Protein AF-A0A6L4WRT4-F1 (afdb_monomer)

Sequence (219 aa):
MKLQILILSLITLFFTACSVKPLQPVQFESIKKDISFTNDIKAILDNRCVSCHSCYNSPCQLKLSSFKGLQRGASKEDIYANRLSAANPTRLFTDAVNEKQWREKGFFSVTDTLVNTLDNSKESIMMQYLSVKNKNPLNIGEYSPETDELSCSKDTDELSEFFDDNPHKGMPYGFPALEKNEYNLLMTWLKNGAKDDTIKNYIPSKEQLQIDKFEKFLN

Radius of gyration: 22.19 Å; Cα contacts (8 Å, |Δi|>4): 268; chains: 1; bounding box: 85×52×48 Å

Organism: NCBI:txid2654171

InterPro domains:
  IPR010706 Fatty acid cis-trans isomerase [PF06934] (88-219)

Mean predicted aligned error: 7.7 Å

Structure (mmCIF, N/CA/C/O backbone):
data_AF-A0A6L4WRT4-F1
#
_entry.id   AF-A0A6L4WRT4-F1
#
loop_
_atom_site.group_PDB
_atom_site.id
_atom_site.type_symbol
_atom_site.label_atom_id
_atom_site.label_alt_id
_atom_site.label_comp_id
_atom_site.label_asym_id
_atom_site.label_entity_id
_atom_site.label_seq_id
_atom_site.pdbx_PDB_ins_code
_atom_site.Cartn_x
_atom_site.Cartn_y
_atom_site.Cartn_z
_atom_site.occupancy
_atom_site.B_iso_or_equiv
_atom_site.auth_seq_id
_atom_site.auth_comp_id
_atom_site.auth_asym_id
_atom_site.auth_atom_id
_atom_site.pdbx_PDB_model_num
ATOM 1 N N . MET A 1 1 ? 55.438 -16.133 -17.753 1.00 55.62 1 MET A N 1
ATOM 2 C CA . MET A 1 1 ? 55.048 -14.722 -17.510 1.00 55.62 1 MET A CA 1
ATOM 3 C C . MET A 1 1 ? 53.934 -14.208 -18.425 1.00 55.62 1 MET A C 1
ATOM 5 O O . MET A 1 1 ? 52.984 -13.664 -17.888 1.00 55.62 1 MET A O 1
ATOM 9 N N . LYS A 1 2 ? 53.964 -14.393 -19.758 1.00 54.47 2 LYS A N 1
ATOM 10 C CA . LYS A 1 2 ? 52.893 -13.875 -20.647 1.00 54.47 2 LYS A CA 1
ATOM 11 C C . LYS A 1 2 ? 51.504 -14.518 -20.436 1.00 54.47 2 LYS A C 1
ATOM 13 O O . LYS A 1 2 ? 50.504 -13.831 -20.573 1.00 54.47 2 LYS A O 1
ATOM 18 N N . LEU A 1 3 ? 51.441 -15.791 -20.029 1.00 52.78 3 LEU A N 1
ATOM 19 C CA . LEU A 1 3 ? 50.174 -16.507 -19.790 1.00 52.78 3 LEU A CA 1
ATOM 20 C C . LEU A 1 3 ? 49.499 -16.133 -18.452 1.00 52.78 3 LEU A C 1
ATOM 22 O O . LEU A 1 3 ? 48.280 -16.052 -18.382 1.00 52.78 3 LEU A O 1
ATOM 26 N N . GLN A 1 4 ? 50.279 -15.824 -17.408 1.00 54.62 4 GLN A N 1
ATOM 27 C CA . GLN A 1 4 ? 49.749 -15.343 -16.120 1.00 54.62 4 GLN A CA 1
ATOM 28 C C . GLN A 1 4 ? 49.167 -13.928 -16.218 1.00 54.62 4 GLN A C 1
ATOM 30 O O . GLN A 1 4 ? 48.161 -13.646 -15.580 1.00 54.62 4 GLN A O 1
ATOM 35 N N . ILE A 1 5 ? 49.751 -13.061 -17.052 1.00 56.22 5 ILE A N 1
ATOM 36 C CA . ILE A 1 5 ? 49.221 -11.712 -17.307 1.00 56.22 5 ILE A CA 1
ATOM 37 C C . ILE A 1 5 ? 47.896 -11.785 -18.090 1.00 56.22 5 ILE A C 1
ATOM 39 O O . ILE A 1 5 ? 46.991 -10.992 -17.834 1.00 56.22 5 ILE A O 1
ATOM 43 N N . LEU A 1 6 ? 47.746 -12.772 -18.985 1.00 53.19 6 LEU A N 1
ATOM 44 C CA . LEU A 1 6 ? 46.504 -13.012 -19.732 1.00 53.19 6 LEU A CA 1
ATOM 45 C C . LEU A 1 6 ? 45.368 -13.542 -18.835 1.00 53.19 6 LEU A C 1
ATOM 47 O O . LEU A 1 6 ? 44.215 -13.165 -19.001 1.00 53.19 6 LEU A O 1
ATOM 51 N N . ILE A 1 7 ? 45.693 -14.385 -17.849 1.00 56.25 7 ILE A N 1
ATOM 52 C CA . ILE A 1 7 ? 44.716 -14.905 -16.878 1.00 56.25 7 ILE A CA 1
ATOM 53 C C . ILE A 1 7 ? 44.290 -13.807 -15.890 1.00 56.25 7 ILE A C 1
ATOM 55 O O . ILE A 1 7 ? 43.109 -13.701 -15.571 1.00 56.25 7 ILE A O 1
ATOM 59 N N . LEU A 1 8 ? 45.213 -12.939 -15.457 1.00 53.81 8 LEU A N 1
ATOM 60 C CA . LEU A 1 8 ? 44.893 -11.835 -14.544 1.00 53.81 8 LEU A CA 1
ATOM 61 C C . LEU A 1 8 ? 43.975 -10.781 -15.192 1.00 53.81 8 LEU A C 1
ATOM 63 O O . LEU A 1 8 ? 43.105 -10.236 -14.522 1.00 53.81 8 LEU A O 1
ATOM 67 N N . SER A 1 9 ? 44.132 -10.539 -16.498 1.00 54.94 9 SER A N 1
ATOM 68 C CA . SER A 1 9 ? 43.271 -9.622 -17.263 1.00 54.94 9 SER A CA 1
ATOM 69 C C . SER A 1 9 ? 41.885 -10.210 -17.565 1.00 54.94 9 SER A C 1
ATOM 71 O O . SER A 1 9 ? 40.903 -9.469 -17.607 1.00 54.94 9 SER A O 1
ATOM 73 N N . LEU A 1 10 ? 41.772 -11.539 -17.688 1.00 53.50 10 LEU A N 1
ATOM 74 C CA . LEU A 1 10 ? 40.483 -12.222 -17.840 1.00 53.50 10 LEU A CA 1
ATOM 75 C C . LEU A 1 10 ? 39.671 -12.240 -16.527 1.00 53.50 10 LEU A C 1
ATOM 77 O O . LEU A 1 10 ? 38.450 -12.129 -16.565 1.00 53.50 10 LEU A O 1
ATOM 81 N N . ILE A 1 11 ? 40.334 -12.305 -15.365 1.00 54.84 11 ILE A N 1
ATOM 82 C CA . ILE A 1 11 ? 39.677 -12.284 -14.043 1.00 54.84 11 ILE A CA 1
ATOM 83 C C . ILE A 1 11 ? 39.132 -10.886 -13.702 1.00 54.84 11 ILE A C 1
ATOM 85 O O . ILE A 1 11 ? 38.075 -10.776 -13.087 1.00 54.84 11 ILE A O 1
ATOM 89 N N . THR A 1 12 ? 39.780 -9.808 -14.155 1.00 54.31 12 THR A N 1
ATOM 90 C CA . THR A 1 12 ? 39.270 -8.438 -13.950 1.00 54.31 12 THR A CA 1
ATOM 91 C C . THR A 1 12 ? 38.021 -8.107 -14.771 1.00 54.31 12 THR A C 1
ATOM 93 O O . THR A 1 12 ? 37.276 -7.216 -14.377 1.00 54.31 12 THR A O 1
ATOM 96 N N . LEU A 1 13 ? 37.741 -8.827 -15.868 1.00 53.97 13 LEU A N 1
ATOM 97 C CA . LEU A 1 13 ? 36.503 -8.634 -16.641 1.00 53.97 13 LEU A CA 1
ATOM 98 C C . LEU A 1 13 ? 35.269 -9.293 -16.000 1.00 53.97 13 LEU A C 1
ATOM 100 O O . LEU A 1 13 ? 34.147 -8.909 -16.322 1.00 53.97 13 LEU A O 1
ATOM 104 N N . PHE A 1 14 ? 35.457 -10.244 -15.078 1.00 52.38 14 PHE A N 1
ATOM 105 C CA . PHE A 1 14 ? 34.358 -10.925 -14.380 1.00 52.38 14 PHE A CA 1
ATOM 106 C C . PHE A 1 14 ? 33.849 -10.188 -13.130 1.00 52.38 14 PHE A C 1
ATOM 108 O O . PHE A 1 14 ? 32.834 -10.585 -12.570 1.00 52.38 14 PHE A O 1
ATOM 115 N N . PHE A 1 15 ? 34.498 -9.093 -12.717 1.00 51.62 15 PHE A N 1
ATOM 116 C CA . PHE A 1 15 ? 34.031 -8.219 -11.630 1.00 51.62 15 PHE A CA 1
ATOM 117 C C . PHE A 1 15 ? 33.366 -6.941 -12.157 1.00 51.62 15 PHE A C 1
ATOM 119 O O . PHE A 1 15 ? 33.518 -5.861 -11.586 1.00 51.62 15 PHE A O 1
ATOM 126 N N . THR A 1 16 ? 32.594 -7.045 -13.239 1.00 52.78 16 THR A N 1
ATOM 127 C CA . THR A 1 16 ? 31.555 -6.045 -13.505 1.00 52.78 16 THR A CA 1
ATOM 128 C C . THR A 1 16 ? 30.434 -6.287 -12.498 1.00 52.78 16 THR A C 1
ATOM 130 O O . THR A 1 16 ? 29.465 -6.993 -12.755 1.00 52.78 16 THR A O 1
ATOM 133 N N . ALA A 1 17 ? 30.616 -5.760 -11.285 1.00 50.78 17 ALA A N 1
ATOM 134 C CA . ALA A 1 17 ? 29.533 -5.659 -10.324 1.00 50.78 17 ALA A CA 1
ATOM 135 C C . ALA A 1 17 ? 28.378 -4.936 -11.027 1.00 50.78 17 ALA A C 1
ATOM 137 O O . ALA A 1 17 ? 28.536 -3.787 -11.449 1.00 50.78 17 ALA A O 1
ATOM 138 N N . CYS A 1 18 ? 27.255 -5.630 -11.215 1.00 58.91 18 CYS A N 1
ATOM 139 C CA . CYS A 1 18 ? 26.015 -5.022 -11.674 1.00 58.91 18 CYS A CA 1
ATOM 140 C C . CYS A 1 18 ? 25.6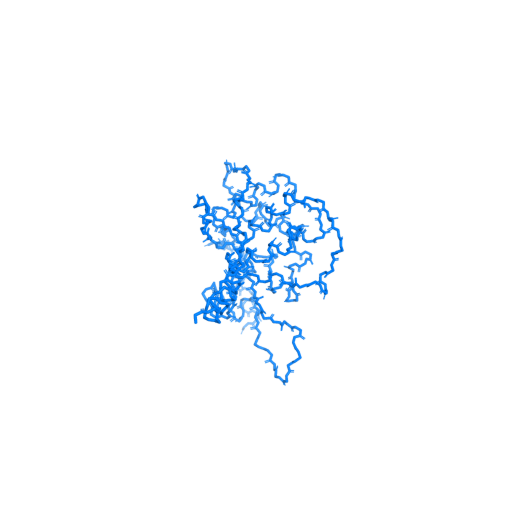17 -3.998 -10.609 1.00 58.91 18 CYS A C 1
ATOM 142 O O . CYS A 1 18 ? 25.107 -4.344 -9.546 1.00 58.91 18 CYS A O 1
ATOM 144 N N . SER A 1 19 ? 25.984 -2.740 -10.840 1.00 73.38 19 SER A N 1
ATOM 145 C CA . SER A 1 19 ? 25.677 -1.642 -9.936 1.00 73.38 19 SER A CA 1
ATOM 146 C C . SER A 1 19 ? 24.224 -1.254 -10.165 1.00 73.38 19 SER A C 1
ATOM 148 O O . SER A 1 19 ? 23.950 -0.403 -11.008 1.00 73.38 19 SER A O 1
ATOM 150 N N . VAL A 1 20 ? 23.311 -1.882 -9.422 1.00 79.62 20 VAL A N 1
ATOM 151 C CA . VAL A 1 20 ? 21.889 -1.518 -9.424 1.00 79.62 20 VAL A CA 1
ATOM 152 C C . VAL A 1 20 ? 21.751 -0.046 -9.042 1.00 79.62 20 VAL A C 1
ATOM 154 O O . VAL A 1 20 ? 22.382 0.434 -8.092 1.00 79.62 20 VAL A O 1
ATOM 157 N N . LYS A 1 21 ? 20.949 0.698 -9.804 1.00 85.50 21 LYS A N 1
ATOM 158 C CA . LYS A 1 21 ? 20.721 2.115 -9.538 1.00 85.50 21 LYS A CA 1
ATOM 159 C C . LYS A 1 21 ? 19.940 2.290 -8.224 1.00 85.50 21 LYS A C 1
ATOM 161 O O . LYS A 1 21 ? 18.871 1.704 -8.074 1.00 85.50 21 LYS A O 1
ATOM 166 N N . PRO A 1 22 ? 20.410 3.131 -7.285 1.00 87.31 22 PRO A N 1
ATOM 167 C CA . PRO A 1 22 ? 19.703 3.354 -6.026 1.00 87.31 22 PRO A CA 1
ATOM 168 C C . PRO A 1 22 ? 18.352 4.052 -6.242 1.00 87.31 22 PRO A C 1
ATOM 170 O O . PRO A 1 22 ? 18.212 4.903 -7.131 1.00 87.31 22 PRO A O 1
ATOM 173 N N . LEU A 1 23 ? 17.373 3.734 -5.385 1.00 90.88 23 LEU A N 1
ATOM 174 C CA . LEU A 1 23 ? 16.051 4.367 -5.390 1.00 90.88 23 LEU A CA 1
ATOM 175 C C . LEU A 1 23 ? 16.166 5.879 -5.232 1.00 90.88 23 LEU A C 1
ATOM 177 O O . LEU A 1 23 ? 16.723 6.393 -4.260 1.00 90.88 23 LEU A O 1
ATOM 181 N N . GLN A 1 24 ? 15.582 6.611 -6.177 1.00 91.31 24 GLN A N 1
ATOM 182 C CA . GLN A 1 24 ? 15.539 8.059 -6.063 1.00 91.31 24 GLN A CA 1
ATOM 183 C C . GLN A 1 24 ? 14.611 8.494 -4.925 1.00 91.31 24 GLN A C 1
ATOM 185 O O . GLN A 1 24 ? 13.538 7.903 -4.771 1.00 91.31 24 GLN A O 1
ATOM 190 N N . PRO A 1 25 ? 14.949 9.581 -4.213 1.00 92.69 25 PRO A N 1
ATOM 191 C CA . PRO A 1 25 ? 14.066 10.130 -3.202 1.00 92.69 25 PRO A CA 1
ATOM 192 C C . PRO A 1 25 ? 12.707 10.535 -3.779 1.00 92.69 25 PRO A C 1
ATOM 194 O O . PRO A 1 25 ? 12.610 11.138 -4.863 1.00 92.69 25 PRO A O 1
ATOM 197 N N . VAL A 1 26 ? 11.652 10.219 -3.040 1.00 94.94 26 VAL A N 1
ATOM 198 C CA . VAL A 1 26 ? 10.269 10.530 -3.381 1.00 94.94 26 VAL A CA 1
ATOM 199 C C . VAL A 1 26 ? 10.001 12.019 -3.184 1.00 94.94 26 VAL A C 1
ATOM 201 O O . VAL A 1 26 ? 10.360 12.621 -2.175 1.00 94.94 26 VAL A O 1
ATOM 204 N N . GLN A 1 27 ? 9.341 12.630 -4.164 1.00 94.56 27 GLN A N 1
ATOM 205 C CA . GLN A 1 27 ? 9.023 14.060 -4.160 1.00 94.56 27 GLN A CA 1
ATOM 206 C C . GLN A 1 27 ? 7.510 14.250 -4.046 1.00 94.56 27 GLN A C 1
ATOM 208 O O . GLN A 1 27 ? 6.759 13.654 -4.822 1.00 94.56 27 GLN A O 1
ATOM 213 N N . PHE A 1 28 ? 7.059 15.060 -3.088 1.00 96.44 28 PHE A N 1
ATOM 214 C CA . PHE A 1 28 ? 5.652 15.420 -2.881 1.00 96.44 28 PHE A CA 1
ATOM 215 C C . PHE A 1 28 ? 5.541 16.697 -2.035 1.00 96.44 28 PHE A C 1
ATOM 217 O O . PHE A 1 28 ? 6.474 17.061 -1.317 1.00 96.44 28 PHE A O 1
ATOM 224 N N . GLU A 1 29 ? 4.398 17.378 -2.099 1.00 97.12 29 GLU A N 1
ATOM 225 C CA . GLU A 1 29 ? 4.125 18.526 -1.230 1.00 97.12 29 GLU A CA 1
ATOM 226 C C . GLU A 1 29 ? 3.471 18.027 0.061 1.00 97.12 29 GLU A C 1
ATOM 228 O O . GLU A 1 29 ? 2.387 17.442 0.039 1.00 97.12 29 GLU A O 1
ATOM 233 N N . SER A 1 30 ? 4.136 18.246 1.197 1.00 95.12 30 SER A N 1
ATOM 234 C CA . SER A 1 30 ? 3.607 17.838 2.500 1.00 95.12 30 SER A CA 1
ATOM 235 C C . SER A 1 30 ? 2.390 18.675 2.893 1.00 95.12 30 SER A C 1
ATOM 237 O O . SER A 1 30 ? 2.439 19.909 2.899 1.00 95.12 30 SER A O 1
ATOM 239 N N . ILE A 1 31 ? 1.299 18.002 3.259 1.00 96.31 31 ILE A N 1
ATOM 240 C CA . ILE A 1 31 ? 0.060 18.650 3.692 1.00 96.31 31 ILE A CA 1
ATOM 241 C C . ILE A 1 31 ? 0.097 18.886 5.206 1.00 96.31 31 ILE A C 1
ATOM 243 O O . ILE A 1 31 ? 0.219 17.957 6.000 1.00 96.31 31 ILE A O 1
ATOM 247 N N . LYS A 1 32 ? -0.075 20.143 5.627 1.00 94.00 32 LYS A N 1
ATOM 248 C CA . LYS A 1 32 ? -0.158 20.528 7.046 1.00 94.00 32 LYS A CA 1
ATOM 249 C C . LYS A 1 32 ? -1.583 20.357 7.588 1.00 94.00 32 LYS A C 1
ATOM 251 O O . LYS A 1 32 ? -2.254 21.345 7.874 1.00 94.00 32 LYS A O 1
ATOM 256 N N . LYS A 1 33 ? -2.052 19.113 7.697 1.00 92.75 33 LYS A N 1
ATOM 257 C CA . LYS A 1 33 ? -3.296 18.755 8.399 1.00 92.75 33 LYS A CA 1
ATOM 258 C C . LYS A 1 33 ? -3.164 17.389 9.068 1.00 92.75 33 LYS A C 1
ATOM 260 O O . LYS A 1 33 ? -2.340 16.580 8.643 1.00 92.75 33 LYS A O 1
ATOM 265 N N . ASP A 1 34 ? -4.023 17.112 10.042 1.00 93.06 34 ASP A N 1
ATOM 266 C CA . ASP A 1 34 ? -4.210 15.749 10.538 1.00 93.06 34 ASP A CA 1
ATOM 267 C C . ASP A 1 34 ? -4.982 14.934 9.499 1.00 93.06 34 ASP A C 1
ATOM 269 O O . ASP A 1 34 ? -6.089 15.300 9.100 1.00 93.06 34 ASP A O 1
ATOM 273 N N . ILE A 1 35 ? -4.359 13.861 9.011 1.00 97.00 35 ILE A N 1
ATOM 274 C CA . ILE A 1 35 ? -4.910 13.028 7.941 1.00 97.00 35 ILE A CA 1
ATOM 275 C C . ILE A 1 35 ? -5.539 11.781 8.549 1.00 97.00 35 ILE A C 1
ATOM 277 O O . ILE A 1 35 ? -4.868 11.014 9.243 1.00 97.00 35 ILE A O 1
ATOM 281 N N . SER A 1 36 ? -6.818 11.585 8.247 1.00 96.75 36 SER A N 1
ATOM 282 C CA . SER A 1 36 ? -7.634 10.471 8.715 1.00 96.75 36 SER A CA 1
ATOM 283 C C . SER A 1 36 ? -7.603 9.319 7.712 1.00 96.75 36 SER A C 1
ATOM 285 O O . SER A 1 36 ? -7.904 9.520 6.535 1.00 96.75 36 SER A O 1
ATOM 287 N N . PHE A 1 37 ? -7.303 8.090 8.147 1.00 97.44 37 PHE A N 1
ATOM 288 C CA . PHE A 1 37 ? -7.409 6.947 7.235 1.00 97.44 37 PHE A CA 1
ATOM 289 C C . PHE A 1 37 ? -8.852 6.798 6.742 1.00 97.44 37 PHE A C 1
ATOM 291 O O . PHE A 1 37 ? -9.096 6.709 5.540 1.00 97.44 37 PHE A O 1
ATOM 298 N N . THR A 1 38 ? -9.804 6.823 7.672 1.00 96.06 38 THR A N 1
ATOM 299 C CA . THR A 1 38 ? -11.221 6.590 7.385 1.00 96.06 38 THR A CA 1
ATOM 300 C C . THR A 1 38 ? -11.826 7.666 6.484 1.00 96.06 38 THR A C 1
ATOM 302 O O . THR A 1 38 ? -12.563 7.327 5.560 1.00 96.06 38 THR A O 1
ATOM 305 N N . ASN A 1 39 ? -11.527 8.946 6.734 1.00 96.62 39 ASN A N 1
ATOM 306 C CA . ASN A 1 39 ? -12.190 10.057 6.043 1.00 96.62 39 ASN A CA 1
ATOM 307 C C . ASN A 1 39 ? -11.421 10.580 4.823 1.00 96.62 39 ASN A C 1
ATOM 309 O O . ASN A 1 39 ? -12.048 11.092 3.902 1.00 96.62 39 ASN A O 1
ATOM 313 N N . ASP A 1 40 ? -10.089 10.468 4.806 1.00 97.50 40 ASP A N 1
ATOM 314 C CA . ASP A 1 40 ? -9.256 11.048 3.746 1.00 97.50 40 ASP A CA 1
ATOM 315 C C . ASP A 1 40 ? -8.655 9.986 2.816 1.00 97.50 40 ASP A C 1
ATOM 317 O O . ASP A 1 40 ? -8.706 10.115 1.595 1.00 97.50 40 ASP A O 1
ATOM 321 N N . ILE A 1 41 ? -8.061 8.933 3.383 1.00 98.25 41 ILE A N 1
ATOM 322 C CA . ILE A 1 41 ? -7.242 7.979 2.617 1.00 98.25 41 ILE A CA 1
ATOM 323 C C . ILE A 1 41 ? -8.074 6.863 2.005 1.00 98.25 41 ILE A C 1
ATOM 325 O O . ILE A 1 41 ? -7.818 6.451 0.873 1.00 98.25 41 ILE A O 1
ATOM 329 N N . LYS A 1 42 ? -9.085 6.379 2.729 1.00 97.56 42 LYS A N 1
ATOM 330 C CA . LYS A 1 42 ? -9.893 5.241 2.299 1.00 97.56 42 LYS A CA 1
ATOM 331 C C . LYS A 1 42 ? -10.530 5.475 0.930 1.00 97.56 42 LYS A C 1
ATOM 333 O O . LYS A 1 42 ? -10.468 4.583 0.092 1.00 97.56 42 LYS A O 1
ATOM 338 N N . ALA A 1 43 ? -11.063 6.669 0.676 1.00 97.62 43 ALA A N 1
ATOM 339 C CA . ALA A 1 43 ? -11.655 7.000 -0.619 1.00 97.62 43 ALA A CA 1
ATOM 340 C C . ALA A 1 43 ? -10.635 6.911 -1.769 1.00 97.62 43 ALA A C 1
ATOM 342 O O . A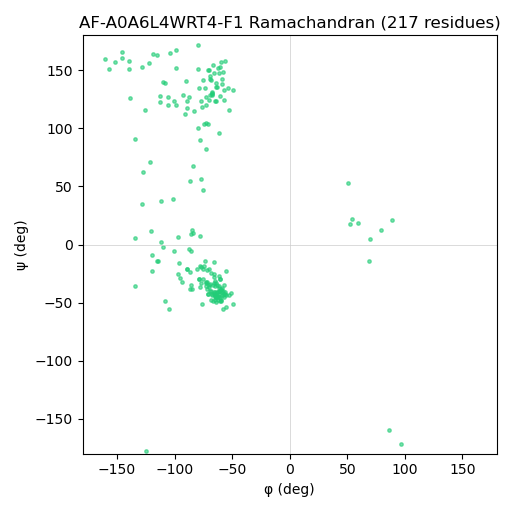LA A 1 43 ? -10.959 6.390 -2.833 1.00 97.62 43 ALA A O 1
ATOM 343 N N . ILE A 1 44 ? -9.390 7.353 -1.547 1.00 98.31 44 ILE A N 1
ATOM 344 C CA . ILE A 1 44 ? -8.317 7.253 -2.547 1.00 98.31 44 ILE A CA 1
ATOM 345 C C . ILE A 1 44 ? -8.010 5.780 -2.831 1.00 98.31 44 ILE A C 1
ATOM 347 O O . ILE A 1 44 ? -7.990 5.372 -3.990 1.00 98.31 44 ILE A O 1
ATOM 351 N N . LEU A 1 45 ? -7.812 4.962 -1.792 1.00 98.06 45 LEU A N 1
ATOM 352 C CA . LEU A 1 45 ? -7.512 3.537 -1.971 1.00 98.06 45 LEU A CA 1
ATOM 353 C C . LEU A 1 45 ? -8.662 2.796 -2.660 1.00 98.06 45 LEU A C 1
ATOM 355 O O . LEU A 1 45 ? -8.420 2.028 -3.593 1.00 98.06 45 LEU A O 1
ATOM 359 N N . ASP A 1 46 ? -9.902 3.058 -2.249 1.00 97.19 46 ASP A N 1
ATOM 360 C CA . ASP A 1 46 ? -11.098 2.442 -2.824 1.00 97.19 46 ASP A CA 1
ATOM 361 C C . ASP A 1 46 ? -11.242 2.783 -4.315 1.00 97.19 46 ASP A C 1
ATOM 363 O O . ASP A 1 46 ? -11.454 1.890 -5.134 1.00 97.19 46 ASP A O 1
ATOM 367 N N . ASN A 1 47 ? -11.051 4.052 -4.686 1.00 96.88 47 ASN A N 1
ATOM 368 C CA . ASN A 1 47 ? -11.231 4.509 -6.064 1.00 96.88 47 ASN A CA 1
ATOM 369 C C . ASN A 1 47 ? -10.049 4.173 -6.982 1.00 96.88 47 ASN A C 1
ATOM 371 O O . ASN A 1 47 ? -10.234 4.032 -8.191 1.00 96.88 47 ASN A O 1
ATOM 375 N N . ARG A 1 48 ? -8.826 4.096 -6.443 1.00 97.00 48 ARG A N 1
ATOM 376 C CA . ARG A 1 48 ? -7.594 4.056 -7.252 1.00 97.00 48 ARG A CA 1
ATOM 377 C C . ARG A 1 48 ? -6.814 2.750 -7.145 1.00 97.00 48 ARG A C 1
ATOM 379 O O . ARG A 1 48 ? -5.909 2.538 -7.949 1.00 97.00 48 ARG A O 1
ATOM 386 N N . CYS A 1 49 ? -7.118 1.895 -6.167 1.00 96.75 49 CYS A N 1
ATOM 387 C CA . CYS A 1 49 ? -6.301 0.716 -5.869 1.00 96.75 49 CYS A CA 1
ATOM 388 C C . CYS A 1 49 ? -7.114 -0.571 -5.666 1.00 96.75 49 CYS A C 1
ATOM 390 O O . CYS A 1 49 ? -6.656 -1.652 -6.036 1.00 96.75 49 CYS A O 1
ATOM 392 N N . VAL A 1 50 ? -8.310 -0.488 -5.075 1.00 96.06 50 VAL A N 1
ATOM 393 C CA . VAL A 1 50 ? -9.097 -1.670 -4.676 1.00 96.06 50 VAL A CA 1
ATOM 394 C C . VAL A 1 50 ? -9.579 -2.507 -5.860 1.00 96.06 50 VAL A C 1
ATOM 396 O O . VAL A 1 50 ? -9.737 -3.713 -5.694 1.00 96.06 50 VAL A O 1
ATOM 399 N N . SER A 1 51 ? -9.737 -1.937 -7.056 1.00 92.06 51 SER A N 1
ATOM 400 C CA . SER A 1 51 ? -10.079 -2.709 -8.262 1.00 92.06 51 SER A CA 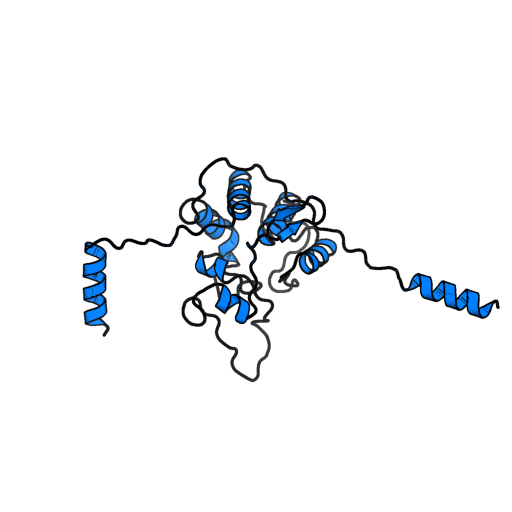1
ATOM 401 C C . SER A 1 51 ? -9.142 -3.905 -8.475 1.00 92.06 51 SER A C 1
ATOM 403 O O . SER A 1 51 ? -9.618 -5.005 -8.745 1.00 92.06 51 SER A O 1
ATOM 405 N N . CYS A 1 52 ? -7.837 -3.717 -8.250 1.00 92.06 52 CYS A N 1
ATOM 406 C CA . CYS A 1 52 ? -6.830 -4.777 -8.338 1.00 92.06 52 CYS A CA 1
ATOM 407 C C . CYS A 1 52 ? -6.477 -5.391 -6.969 1.00 92.06 52 CYS A C 1
ATOM 409 O O . CYS A 1 52 ? -6.054 -6.541 -6.903 1.00 92.06 52 CYS A O 1
ATOM 411 N N . HIS A 1 53 ? -6.658 -4.645 -5.872 1.00 95.06 53 HIS A N 1
ATOM 412 C CA . HIS A 1 53 ? -6.243 -5.027 -4.513 1.00 95.06 53 HIS A CA 1
ATOM 413 C C . HIS A 1 53 ? -7.412 -5.304 -3.548 1.00 95.06 53 HIS A C 1
ATOM 415 O O . HIS A 1 53 ? -7.366 -4.943 -2.366 1.00 95.06 53 HIS A O 1
ATOM 421 N N . SER A 1 54 ? -8.496 -5.910 -4.034 1.00 91.25 54 SER A N 1
ATOM 422 C CA . SER A 1 54 ? -9.708 -6.182 -3.240 1.00 91.25 54 SER A CA 1
ATOM 423 C C . SER A 1 54 ? -9.735 -7.565 -2.592 1.00 91.25 54 SER A C 1
ATOM 425 O O . SER A 1 54 ? -10.319 -7.733 -1.517 1.00 91.25 54 SER A O 1
ATOM 427 N N . CYS A 1 55 ? -9.142 -8.574 -3.231 1.00 85.81 55 CYS A N 1
ATOM 428 C CA . CYS A 1 55 ? -9.447 -9.975 -2.950 1.00 85.81 55 CYS A CA 1
ATOM 429 C C . CYS A 1 55 ? -8.211 -10.807 -2.578 1.00 85.81 55 CYS A C 1
ATOM 431 O O . CYS A 1 55 ? -7.106 -10.292 -2.410 1.00 85.81 55 CYS A O 1
ATOM 433 N N . TYR A 1 56 ? -8.414 -12.106 -2.348 1.00 79.50 56 TYR A N 1
ATOM 434 C CA . TYR A 1 56 ? -7.320 -13.038 -2.062 1.00 79.50 56 TYR A CA 1
ATOM 435 C C . TYR A 1 56 ? -6.345 -13.156 -3.243 1.00 79.50 56 TYR A C 1
ATOM 437 O O . TYR A 1 56 ? -5.142 -13.193 -3.011 1.00 79.50 56 TYR A O 1
ATOM 445 N N . ASN A 1 57 ? -6.860 -13.082 -4.473 1.00 82.25 57 ASN A N 1
ATOM 446 C CA . ASN A 1 57 ? -6.075 -13.192 -5.701 1.00 82.25 57 ASN A CA 1
ATOM 447 C C . ASN A 1 57 ? -5.423 -11.878 -6.150 1.00 82.25 57 ASN A C 1
ATOM 449 O O . ASN A 1 57 ? -4.919 -11.788 -7.265 1.00 82.25 57 ASN A O 1
ATOM 453 N N . SER A 1 58 ? -5.460 -10.846 -5.304 1.00 90.88 58 SER A N 1
ATOM 454 C CA . SER A 1 58 ? -4.801 -9.577 -5.612 1.00 90.88 58 SER A CA 1
ATOM 455 C C . SER A 1 58 ? -3.303 -9.802 -5.848 1.00 90.88 58 SER A C 1
ATOM 457 O O . SER A 1 58 ? -2.723 -10.660 -5.171 1.00 90.88 58 SER A O 1
ATOM 459 N N . PRO A 1 59 ? -2.644 -9.010 -6.711 1.00 91.44 59 PRO A N 1
ATOM 460 C CA . PRO A 1 59 ? -1.197 -9.062 -6.883 1.00 91.44 59 PRO A CA 1
ATOM 461 C C . PRO A 1 59 ? -0.464 -9.006 -5.539 1.00 91.44 59 PRO A C 1
ATOM 463 O O . PRO A 1 59 ? -0.805 -8.201 -4.661 1.00 91.44 59 PRO A O 1
ATOM 466 N N . CYS A 1 60 ? 0.506 -9.907 -5.358 1.00 93.56 60 CYS A N 1
ATOM 467 C CA . CYS A 1 60 ? 1.251 -10.095 -4.108 1.00 93.56 60 CYS A CA 1
ATOM 468 C C . CYS A 1 60 ? 0.360 -10.332 -2.875 1.00 93.56 60 CYS A C 1
ATOM 470 O O . CYS A 1 60 ? 0.747 -10.027 -1.749 1.00 93.56 60 CYS A O 1
ATOM 472 N N . GLN A 1 61 ? -0.880 -10.790 -3.070 1.00 94.44 61 GLN A N 1
ATOM 473 C CA . GLN A 1 61 ? -1.927 -10.886 -2.049 1.00 94.44 61 GLN A CA 1
ATOM 474 C C . GLN A 1 61 ? -2.182 -9.576 -1.273 1.00 94.44 61 GLN A C 1
ATOM 476 O O . GLN A 1 61 ? -2.789 -9.604 -0.196 1.00 94.44 61 GLN A O 1
ATOM 481 N N . LEU A 1 62 ? -1.754 -8.416 -1.779 1.00 96.00 62 LEU A N 1
ATOM 482 C CA . LEU A 1 62 ? -1.922 -7.141 -1.084 1.00 96.00 62 LEU A CA 1
ATOM 483 C C . LEU A 1 62 ? -3.391 -6.708 -1.135 1.00 96.00 62 LEU A C 1
ATOM 485 O O . LEU A 1 62 ? -3.976 -6.624 -2.214 1.00 96.00 62 LEU A O 1
ATOM 489 N N . LYS A 1 63 ? -3.977 -6.409 0.031 1.00 96.31 63 LYS A N 1
ATOM 490 C CA . LYS A 1 63 ? -5.367 -5.947 0.157 1.00 96.31 63 LYS A CA 1
ATOM 491 C C . LYS A 1 63 ? -5.415 -4.504 0.628 1.00 96.31 63 LYS A C 1
ATOM 493 O O . LYS A 1 63 ? -4.950 -4.212 1.721 1.00 96.31 63 LYS A O 1
ATOM 498 N N . LEU A 1 64 ? -6.048 -3.629 -0.146 1.00 97.12 64 LEU A N 1
ATOM 499 C CA . LEU A 1 64 ? -6.124 -2.190 0.146 1.00 97.12 64 LEU A CA 1
ATOM 500 C C . LEU A 1 64 ? -7.537 -1.712 0.510 1.00 97.12 64 LEU A C 1
ATOM 502 O O . LEU A 1 64 ? -7.739 -0.537 0.789 1.00 97.12 64 LEU A O 1
ATOM 506 N N . SER A 1 65 ? -8.510 -2.625 0.572 1.00 94.75 65 SER A N 1
ATOM 507 C CA . SER A 1 65 ? -9.919 -2.321 0.875 1.00 94.75 65 SER A CA 1
ATOM 508 C C . SER A 1 65 ? -10.201 -1.973 2.343 1.00 94.75 65 SER A C 1
ATOM 510 O O . SER A 1 65 ? -11.275 -1.464 2.678 1.00 94.75 65 SER A O 1
ATOM 512 N N . SER A 1 66 ? -9.254 -2.250 3.241 1.00 94.81 66 SER A N 1
ATOM 513 C CA . SER A 1 66 ? -9.362 -1.976 4.677 1.00 94.81 66 SER A CA 1
ATOM 514 C C . SER A 1 66 ? -7.989 -1.734 5.295 1.00 94.81 66 SER A C 1
ATOM 516 O O . SER A 1 66 ? -6.988 -2.257 4.800 1.00 94.81 66 SER A O 1
ATOM 518 N N . PHE A 1 67 ? -7.950 -1.027 6.429 1.00 95.44 67 PHE A N 1
ATOM 519 C CA . PHE A 1 67 ? -6.706 -0.825 7.175 1.00 95.44 67 PHE A CA 1
ATOM 520 C C . PHE A 1 67 ? -6.067 -2.160 7.581 1.00 95.44 67 PHE A C 1
ATOM 522 O O . PHE A 1 67 ? -4.867 -2.354 7.445 1.00 95.44 67 PHE A O 1
ATOM 529 N N . LYS A 1 68 ? -6.876 -3.140 8.002 1.00 94.75 68 LYS A N 1
ATOM 530 C CA . LYS A 1 68 ? -6.391 -4.477 8.384 1.00 94.75 68 LYS A CA 1
ATOM 531 C C . LYS A 1 68 ? -5.802 -5.255 7.206 1.00 94.75 68 LYS A C 1
ATOM 533 O O . LYS A 1 68 ? -4.845 -6.003 7.389 1.00 94.75 68 LYS A O 1
ATOM 538 N N . GLY A 1 69 ? -6.343 -5.062 6.002 1.00 95.44 69 GLY A N 1
ATOM 539 C CA . GLY A 1 69 ? -5.756 -5.581 4.767 1.00 95.44 69 GLY A CA 1
ATOM 540 C C . GLY A 1 69 ? -4.396 -4.956 4.464 1.00 95.44 69 GLY A C 1
ATOM 541 O O . GLY A 1 69 ? -3.449 -5.686 4.175 1.00 95.44 69 GLY A O 1
ATOM 542 N N . LEU A 1 70 ? -4.290 -3.633 4.606 1.00 96.12 70 LEU A N 1
ATOM 543 C CA . LEU A 1 70 ? -3.038 -2.906 4.412 1.00 96.12 70 LEU A CA 1
ATOM 544 C C . LEU A 1 70 ? -1.978 -3.345 5.430 1.00 96.12 70 LEU A C 1
ATOM 546 O O . LEU A 1 70 ? -0.847 -3.645 5.063 1.00 96.12 70 LEU A O 1
ATOM 550 N N . GLN A 1 71 ? -2.385 -3.461 6.694 1.00 95.38 71 GLN A N 1
ATOM 551 C CA . GLN A 1 71 ? -1.569 -3.895 7.822 1.00 95.38 71 GLN A CA 1
ATOM 552 C C . GLN A 1 71 ? -0.999 -5.313 7.621 1.00 95.38 71 GLN A C 1
ATOM 554 O O . GLN A 1 71 ? 0.163 -5.579 7.953 1.00 95.38 71 GLN A O 1
ATOM 559 N N . ARG A 1 72 ? -1.796 -6.227 7.042 1.00 96.19 72 ARG A N 1
ATOM 560 C CA . ARG A 1 72 ? -1.325 -7.562 6.641 1.00 96.19 72 ARG A CA 1
ATOM 561 C C . ARG A 1 72 ? -0.127 -7.455 5.700 1.00 96.19 72 ARG A C 1
ATOM 563 O O . ARG A 1 72 ? 0.858 -8.151 5.923 1.00 96.19 72 ARG A O 1
ATOM 570 N N . GLY A 1 73 ? -0.183 -6.543 4.733 1.00 96.56 73 GLY A N 1
ATOM 571 C CA . GLY A 1 73 ? 0.886 -6.298 3.773 1.00 96.56 73 GLY A CA 1
ATOM 572 C C . GLY A 1 73 ? 0.815 -7.210 2.549 1.00 96.56 73 GLY A C 1
ATOM 573 O O . GLY A 1 73 ? -0.243 -7.759 2.225 1.00 96.56 73 GLY A O 1
ATOM 574 N N . ALA A 1 74 ? 1.945 -7.344 1.865 1.00 96.81 74 ALA A N 1
ATOM 575 C CA . ALA A 1 74 ? 2.112 -8.149 0.659 1.00 96.81 74 ALA A CA 1
ATOM 576 C C . ALA A 1 74 ? 2.860 -9.459 0.962 1.00 96.81 74 ALA A C 1
ATOM 578 O O . ALA A 1 74 ? 3.456 -9.612 2.025 1.00 96.81 74 ALA A O 1
ATOM 579 N N . SER A 1 75 ? 2.806 -10.418 0.045 1.00 95.50 75 SER A N 1
ATOM 580 C CA . SER A 1 75 ? 3.472 -11.717 0.119 1.00 95.50 75 SER A CA 1
ATOM 581 C C . SER A 1 75 ? 4.033 -12.101 -1.249 1.00 95.50 75 SER A C 1
ATOM 583 O O . SER A 1 75 ? 3.476 -11.726 -2.281 1.00 95.50 75 SER A O 1
ATOM 585 N N . LYS A 1 76 ? 5.122 -12.876 -1.240 1.00 93.69 76 LYS A N 1
ATOM 586 C CA . LYS A 1 76 ? 5.717 -13.501 -2.433 1.00 93.69 76 LYS A CA 1
ATOM 587 C C . LYS A 1 76 ? 5.119 -14.869 -2.762 1.00 93.69 76 LYS A C 1
ATOM 589 O O . LYS A 1 76 ? 5.519 -15.482 -3.743 1.00 93.69 76 LYS A O 1
ATOM 594 N N . GLU A 1 77 ? 4.221 -15.376 -1.922 1.00 91.44 77 GLU A N 1
ATOM 595 C CA . GLU A 1 77 ? 3.631 -16.698 -2.109 1.00 91.44 77 GLU A CA 1
ATOM 596 C C . GLU A 1 77 ? 2.805 -16.739 -3.402 1.00 91.44 77 GLU A C 1
ATOM 598 O O . GLU A 1 77 ? 1.850 -15.968 -3.559 1.00 91.44 77 GLU A O 1
ATOM 603 N N . ASP A 1 78 ? 3.147 -17.674 -4.290 1.00 87.88 78 ASP A N 1
ATOM 604 C CA . ASP A 1 78 ? 2.421 -17.922 -5.533 1.00 87.88 78 ASP A CA 1
ATOM 605 C C . ASP A 1 78 ? 1.079 -18.601 -5.235 1.00 87.88 78 ASP A C 1
ATOM 607 O O . ASP A 1 78 ? 0.991 -19.790 -4.922 1.00 87.88 78 ASP A O 1
ATOM 611 N N . ILE A 1 79 ? -0.002 -17.835 -5.326 1.00 86.12 79 ILE A N 1
ATOM 612 C CA . ILE A 1 79 ? -1.357 -18.333 -5.081 1.00 86.12 79 ILE A CA 1
ATOM 613 C C . ILE A 1 79 ? -1.810 -19.368 -6.118 1.00 86.12 79 ILE A C 1
ATOM 615 O O . ILE A 1 79 ? -2.604 -20.241 -5.763 1.00 86.12 79 ILE A O 1
ATOM 619 N N . TYR A 1 80 ? -1.290 -19.306 -7.347 1.00 83.06 80 TYR A N 1
ATOM 620 C CA . TYR A 1 80 ? -1.688 -20.150 -8.475 1.00 83.06 80 TYR A CA 1
ATOM 621 C C . TYR A 1 80 ? -0.770 -21.360 -8.669 1.00 83.06 80 TYR A C 1
ATOM 623 O O . TYR A 1 80 ? -0.954 -22.130 -9.613 1.00 83.06 80 TYR A O 1
ATOM 631 N N . ALA A 1 81 ? 0.174 -21.576 -7.751 1.00 86.06 81 ALA A N 1
ATOM 632 C CA . ALA A 1 81 ? 1.021 -22.755 -7.751 1.00 86.06 81 ALA A CA 1
ATOM 633 C C . ALA A 1 81 ? 0.188 -24.049 -7.793 1.00 86.06 81 ALA A C 1
ATOM 635 O O . ALA A 1 81 ? -0.760 -24.240 -7.022 1.00 86.06 81 ALA A O 1
ATOM 636 N N . ASN A 1 82 ? 0.597 -24.983 -8.653 1.00 90.31 82 ASN A N 1
ATOM 637 C CA . ASN A 1 82 ? 0.037 -26.331 -8.695 1.00 90.31 82 ASN A CA 1
ATOM 638 C C . ASN A 1 82 ? 0.487 -27.108 -7.447 1.00 90.31 82 ASN A C 1
ATOM 640 O O . ASN A 1 82 ? 1.638 -27.537 -7.356 1.00 90.31 82 ASN A O 1
ATOM 644 N N . ARG A 1 83 ? -0.411 -27.281 -6.469 1.00 88.19 83 ARG A N 1
ATOM 645 C CA . ARG A 1 83 ? -0.113 -27.948 -5.190 1.00 88.19 83 ARG A CA 1
ATOM 646 C C . ARG A 1 83 ? -0.804 -29.311 -5.090 1.00 88.19 83 ARG A C 1
ATOM 648 O O . ARG A 1 83 ? -1.969 -29.450 -5.445 1.00 88.19 83 ARG A O 1
ATOM 655 N N . LEU A 1 84 ? -0.092 -30.302 -4.542 1.00 92.88 84 LEU A N 1
ATOM 656 C CA . LEU A 1 84 ? -0.659 -31.615 -4.184 1.00 92.88 84 LEU A CA 1
ATOM 657 C C . LEU A 1 84 ? -1.400 -31.592 -2.837 1.00 92.88 84 LEU A C 1
ATOM 659 O O . LEU A 1 84 ? -2.222 -32.462 -2.565 1.00 92.88 84 LEU A O 1
ATOM 663 N N . SER A 1 85 ? -1.097 -30.609 -1.989 1.00 91.44 85 SER A N 1
ATOM 664 C CA . SER A 1 85 ? -1.693 -30.417 -0.669 1.00 91.44 85 SER A CA 1
ATOM 665 C C . SER A 1 85 ? -2.338 -29.037 -0.551 1.00 91.44 85 SER A C 1
ATOM 667 O O . SER A 1 85 ? -1.990 -28.097 -1.269 1.00 91.44 85 SER A O 1
ATOM 669 N N . ALA A 1 86 ? -3.298 -28.915 0.366 1.00 88.88 86 ALA A N 1
ATOM 670 C CA . ALA A 1 86 ? -3.965 -27.647 0.627 1.00 88.88 86 ALA A CA 1
ATOM 671 C C . ALA A 1 86 ? -2.972 -26.604 1.168 1.00 88.88 86 ALA A C 1
ATOM 673 O O . ALA A 1 86 ? -2.176 -26.893 2.063 1.00 88.88 86 ALA A O 1
ATOM 674 N N . ALA A 1 87 ? -3.050 -25.382 0.640 1.00 88.88 87 ALA A N 1
ATOM 675 C CA . ALA A 1 87 ? -2.303 -24.251 1.171 1.00 88.88 87 ALA A CA 1
ATOM 676 C C . ALA A 1 87 ? -2.876 -23.804 2.524 1.00 88.88 87 ALA A C 1
ATOM 678 O O . ALA A 1 87 ? -4.080 -23.905 2.776 1.00 88.88 87 ALA A O 1
ATOM 679 N N . ASN A 1 88 ? -2.016 -23.251 3.379 1.00 90.19 88 ASN A N 1
ATOM 680 C CA . ASN A 1 88 ? -2.467 -22.636 4.622 1.00 90.19 88 ASN A CA 1
ATOM 681 C C . ASN A 1 88 ? -3.276 -21.364 4.314 1.00 90.19 88 ASN A C 1
ATOM 683 O O . ASN A 1 88 ? -2.798 -20.506 3.566 1.00 90.19 88 ASN A O 1
ATOM 687 N N . PRO A 1 89 ? -4.474 -21.195 4.894 1.00 91.06 89 PRO A N 1
ATOM 688 C CA . PRO A 1 89 ? -5.287 -20.016 4.637 1.00 91.06 89 PRO A CA 1
ATOM 689 C C . PRO A 1 89 ? -4.676 -18.757 5.280 1.00 91.06 89 PRO A C 1
ATOM 691 O O . PRO A 1 89 ? -3.985 -18.812 6.302 1.00 91.06 89 PRO A O 1
ATOM 694 N N . THR A 1 90 ? -4.930 -17.601 4.659 1.00 93.88 90 THR A N 1
ATOM 695 C CA . THR A 1 90 ? -4.441 -16.279 5.105 1.00 93.88 90 THR A CA 1
ATOM 696 C C . THR A 1 90 ? -5.580 -15.255 5.223 1.00 93.88 90 THR A C 1
ATOM 698 O O . THR A 1 90 ? -5.424 -14.066 4.936 1.00 93.88 90 THR A O 1
ATOM 701 N N . ARG A 1 91 ? -6.772 -15.696 5.629 1.00 92.25 91 ARG A N 1
ATOM 702 C CA . ARG A 1 91 ? -7.955 -14.852 5.837 1.00 92.25 91 ARG A CA 1
ATOM 703 C C . ARG A 1 91 ? -7.703 -13.860 6.969 1.00 92.25 91 ARG A C 1
ATOM 705 O O . ARG A 1 91 ? -7.191 -14.210 8.033 1.00 92.25 91 ARG A O 1
ATOM 712 N N . LEU A 1 92 ? -8.099 -12.612 6.727 1.00 91.50 92 LEU A N 1
ATOM 713 C CA . LEU A 1 92 ? -8.065 -11.560 7.739 1.00 91.50 92 LEU A CA 1
ATOM 714 C C . LEU A 1 92 ? -8.934 -11.966 8.935 1.00 91.50 92 LEU A C 1
ATOM 716 O O . LEU A 1 92 ? -9.990 -12.560 8.738 1.00 91.50 92 LEU A O 1
ATOM 720 N N . PHE A 1 93 ? -8.486 -11.637 10.149 1.00 89.50 93 PHE A N 1
ATOM 721 C CA . PHE A 1 93 ? -9.179 -11.875 11.428 1.00 89.50 93 PHE A CA 1
ATOM 722 C C . PHE A 1 93 ? -9.307 -13.334 11.879 1.00 89.50 93 PHE A C 1
ATOM 724 O O . PHE A 1 93 ? -9.608 -13.569 13.044 1.00 89.50 93 PHE A O 1
ATOM 731 N N . THR A 1 94 ? -9.067 -14.304 10.999 1.00 93.62 94 THR A N 1
ATOM 732 C CA . THR A 1 94 ? -9.129 -15.732 11.340 1.00 93.62 94 THR A CA 1
ATOM 733 C C . THR A 1 94 ? -7.740 -16.329 11.463 1.00 93.62 94 THR A C 1
ATOM 735 O O . THR A 1 94 ? -7.399 -16.898 12.494 1.00 93.62 94 THR A O 1
ATOM 738 N N . ASP A 1 95 ? -6.926 -16.190 10.416 1.00 94.75 95 ASP A N 1
ATOM 739 C CA . ASP A 1 95 ? -5.653 -16.905 10.349 1.00 94.75 95 ASP A CA 1
ATOM 740 C C . ASP A 1 95 ? -4.514 -16.089 10.994 1.00 94.75 95 ASP A C 1
ATOM 742 O O . ASP A 1 95 ? -3.511 -16.661 11.415 1.00 94.75 95 ASP A O 1
ATOM 746 N N . ALA A 1 96 ? -4.685 -14.767 11.117 1.00 94.81 96 ALA A N 1
ATOM 747 C CA . ALA A 1 96 ? -3.892 -13.873 11.962 1.00 94.81 96 ALA A CA 1
ATOM 748 C C . ALA A 1 96 ? -4.679 -12.588 12.294 1.00 94.81 96 ALA A C 1
ATOM 750 O O . ALA A 1 96 ? -5.530 -12.136 11.518 1.00 94.81 96 ALA A O 1
ATOM 751 N N . VAL A 1 97 ? -4.385 -11.991 13.454 1.00 90.56 97 VAL A N 1
ATOM 752 C CA . VAL A 1 97 ? -5.126 -10.848 14.024 1.00 90.56 97 VAL A CA 1
ATOM 753 C C . VAL A 1 97 ? -4.278 -9.585 14.220 1.00 90.56 97 VAL A C 1
ATOM 755 O O . VAL A 1 97 ? -4.828 -8.521 14.500 1.00 90.56 97 VAL A O 1
ATOM 758 N N . ASN A 1 98 ? -2.952 -9.661 14.056 1.00 92.06 98 ASN A N 1
ATOM 759 C CA . ASN A 1 98 ? -2.040 -8.517 14.194 1.00 92.06 98 ASN A CA 1
ATOM 760 C C . ASN A 1 98 ? -0.841 -8.587 13.227 1.00 92.06 98 ASN A C 1
ATOM 762 O O . ASN A 1 98 ? -0.569 -9.634 12.642 1.00 92.06 98 ASN A O 1
ATOM 766 N N . GLU A 1 99 ? -0.120 -7.469 13.071 1.00 94.12 99 GLU A N 1
ATOM 767 C CA . GLU A 1 99 ? 1.090 -7.356 12.230 1.00 94.12 99 GLU A CA 1
ATOM 768 C C . GLU A 1 99 ? 2.111 -8.454 12.471 1.00 94.12 99 GLU A C 1
ATOM 770 O O . GLU A 1 99 ? 2.543 -9.096 11.518 1.00 94.12 99 GLU A O 1
ATOM 775 N N . LYS A 1 100 ? 2.488 -8.688 13.732 1.00 96.69 100 LYS A N 1
ATOM 776 C CA . LYS A 1 100 ? 3.540 -9.647 14.083 1.00 96.69 100 LYS A CA 1
ATOM 777 C C . LYS A 1 100 ? 3.218 -11.040 13.542 1.00 96.69 100 LYS A C 1
ATOM 779 O O . LYS A 1 100 ? 4.067 -11.655 12.906 1.00 96.69 100 LYS A O 1
ATOM 784 N N . GLN A 1 101 ? 1.978 -11.492 13.715 1.00 97.06 101 GLN A N 1
ATOM 785 C CA . GLN A 1 101 ? 1.518 -12.776 13.183 1.00 97.06 101 GLN A CA 1
ATOM 786 C C . GLN A 1 101 ? 1.524 -12.818 11.647 1.00 97.06 101 GLN A C 1
ATOM 788 O O . GLN A 1 101 ? 1.787 -13.866 11.062 1.00 97.06 101 GLN A O 1
ATOM 793 N N . TRP A 1 102 ? 1.261 -11.696 10.971 1.00 97.50 102 TRP A N 1
ATOM 794 C CA . TRP A 1 102 ? 1.385 -11.627 9.512 1.00 97.50 102 TRP A CA 1
ATOM 795 C C . TRP A 1 102 ? 2.838 -11.709 9.044 1.00 97.50 102 TRP A C 1
ATOM 797 O O . TRP A 1 102 ? 3.115 -12.424 8.082 1.00 97.50 102 TRP A O 1
ATOM 807 N N . ARG A 1 103 ? 3.771 -11.050 9.746 1.00 97.38 103 ARG A N 1
ATOM 808 C CA . ARG A 1 103 ? 5.213 -11.165 9.468 1.00 97.38 103 ARG A CA 1
ATOM 809 C C . ARG A 1 103 ? 5.714 -12.599 9.666 1.00 97.38 103 ARG A C 1
ATOM 811 O O . ARG A 1 103 ? 6.431 -13.111 8.816 1.00 97.38 103 ARG A O 1
ATOM 818 N N . GLU A 1 104 ? 5.261 -13.289 10.714 1.00 96.81 104 GLU A N 1
ATOM 819 C CA . GLU A 1 104 ? 5.559 -14.716 10.945 1.00 96.81 104 GLU A CA 1
ATOM 820 C C . GLU A 1 104 ? 5.032 -15.630 9.826 1.00 96.81 104 GLU A C 1
ATOM 822 O O . GLU A 1 104 ? 5.607 -16.682 9.559 1.00 96.81 104 GLU A O 1
ATOM 827 N N . LYS A 1 105 ? 3.965 -15.217 9.135 1.00 96.06 105 LYS A N 1
ATOM 828 C CA . LYS A 1 105 ? 3.417 -15.903 7.955 1.00 96.06 105 LYS A CA 1
ATOM 829 C C . LYS A 1 105 ? 4.083 -15.497 6.635 1.00 96.06 105 LYS A C 1
ATOM 831 O O . LYS A 1 105 ? 3.577 -15.859 5.576 1.00 96.0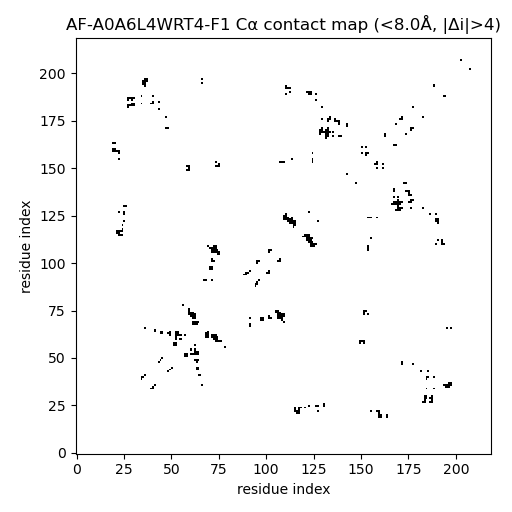6 105 LYS A O 1
ATOM 836 N N . GLY A 1 106 ? 5.178 -14.739 6.674 1.00 95.94 106 GLY A N 1
ATOM 837 C CA . GLY A 1 106 ? 5.935 -14.341 5.484 1.00 95.94 106 GLY A CA 1
ATOM 838 C C . GLY A 1 106 ? 5.333 -13.174 4.700 1.00 95.94 106 GLY A C 1
ATOM 839 O O . GLY A 1 106 ? 5.757 -12.919 3.574 1.00 95.94 106 GLY A O 1
ATOM 840 N N . PHE A 1 107 ? 4.357 -12.456 5.264 1.00 97.50 107 PHE A N 1
ATOM 841 C CA . PHE A 1 107 ? 3.941 -11.174 4.699 1.00 97.50 107 PHE A CA 1
ATOM 842 C C . PHE A 1 107 ? 4.921 -10.072 5.102 1.00 97.50 107 PHE A C 1
ATOM 844 O O . PHE A 1 107 ? 5.487 -10.108 6.191 1.00 97.50 107 PHE A O 1
ATOM 851 N N . PHE A 1 108 ? 5.067 -9.045 4.276 1.00 97.62 108 PHE A N 1
ATOM 852 C CA . PHE A 1 108 ? 5.910 -7.877 4.528 1.00 97.62 108 PHE A CA 1
ATOM 853 C C . PHE A 1 108 ? 5.120 -6.585 4.327 1.00 97.62 108 PHE A C 1
ATOM 855 O O . PHE A 1 108 ? 4.127 -6.537 3.597 1.00 97.62 108 PHE A O 1
ATOM 862 N N . SER A 1 109 ? 5.531 -5.534 5.033 1.00 97.19 109 SER A N 1
ATOM 863 C CA . SER A 1 109 ? 4.847 -4.246 4.977 1.00 97.19 109 SER A CA 1
ATOM 864 C C . SER A 1 109 ? 5.160 -3.508 3.686 1.00 97.19 109 SER A C 1
ATOM 866 O O . SER A 1 109 ? 6.305 -3.477 3.253 1.00 97.19 109 SER A O 1
ATOM 868 N N . VAL A 1 110 ? 4.153 -2.840 3.126 1.00 97.06 110 VAL A N 1
ATOM 869 C CA . VAL A 1 110 ? 4.337 -1.881 2.024 1.00 97.06 110 VAL A CA 1
ATOM 870 C C . VAL A 1 110 ? 4.331 -0.428 2.513 1.00 97.06 110 VAL A C 1
ATOM 872 O O . VAL A 1 110 ? 4.572 0.491 1.730 1.00 97.06 110 VAL A O 1
ATOM 875 N N . THR A 1 111 ? 4.057 -0.207 3.804 1.00 96.88 111 THR A N 1
ATOM 876 C CA . THR A 1 111 ? 3.926 1.118 4.432 1.00 96.88 111 THR A CA 1
ATOM 877 C C . THR A 1 111 ? 4.988 1.411 5.479 1.00 96.88 111 THR A C 1
ATOM 879 O O . THR A 1 111 ? 5.121 2.567 5.877 1.00 96.88 111 THR A O 1
ATOM 882 N N . ASP A 1 112 ? 5.732 0.399 5.930 1.00 94.06 112 ASP A N 1
ATOM 883 C CA . ASP A 1 112 ? 6.791 0.594 6.918 1.00 94.06 112 ASP A CA 1
ATOM 884 C C . ASP A 1 112 ? 7.861 1.528 6.360 1.00 94.06 112 ASP A C 1
ATOM 886 O O . ASP A 1 112 ? 8.130 1.585 5.157 1.00 94.06 112 ASP A O 1
ATOM 890 N N . THR A 1 113 ? 8.455 2.293 7.268 1.00 89.38 113 THR A N 1
ATOM 891 C CA . THR A 1 113 ? 9.495 3.248 6.921 1.00 89.38 113 THR A CA 1
ATOM 892 C C . THR A 1 113 ? 10.815 2.537 6.651 1.00 89.38 113 THR A C 1
ATOM 894 O O . THR A 1 113 ? 11.418 1.955 7.549 1.00 89.38 113 THR A O 1
ATOM 897 N N . LEU A 1 114 ? 11.290 2.688 5.426 1.00 86.06 114 LEU A N 1
ATOM 898 C CA . LEU A 1 114 ? 12.624 2.384 4.942 1.00 86.06 114 LEU A CA 1
ATOM 899 C C . LEU A 1 114 ? 13.449 3.678 4.906 1.00 86.06 114 LEU A C 1
ATOM 901 O O . LEU A 1 114 ? 12.904 4.778 4.774 1.00 86.06 114 LEU A O 1
ATOM 905 N N . VAL A 1 115 ? 14.766 3.560 5.062 1.00 83.94 115 VAL A N 1
ATOM 906 C CA . VAL A 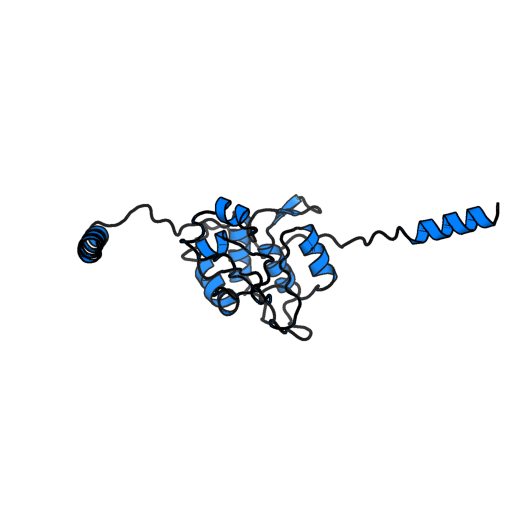1 115 ? 15.688 4.702 4.976 1.00 83.94 115 VAL A CA 1
ATOM 907 C C . VAL A 1 115 ? 16.303 4.717 3.585 1.00 83.94 115 VAL A C 1
ATOM 909 O O . VAL A 1 115 ? 16.968 3.761 3.195 1.00 83.94 115 VAL A O 1
ATOM 912 N N . ASN A 1 116 ? 16.089 5.803 2.847 1.00 84.25 116 ASN A N 1
ATOM 913 C CA . ASN A 1 116 ? 16.726 6.016 1.558 1.00 84.25 116 ASN A CA 1
ATOM 914 C C . ASN A 1 116 ? 18.234 6.228 1.751 1.00 84.25 116 ASN A C 1
ATOM 916 O O . ASN A 1 116 ? 18.660 7.053 2.562 1.00 84.25 116 ASN A O 1
ATOM 920 N N . THR A 1 117 ? 19.050 5.494 1.001 1.00 82.25 117 THR A N 1
ATOM 921 C CA . THR A 1 117 ? 20.512 5.506 1.144 1.00 82.25 117 THR A CA 1
ATOM 922 C C . THR A 1 117 ? 21.172 6.763 0.574 1.00 82.25 117 THR A C 1
ATOM 924 O O . THR A 1 117 ? 22.309 7.061 0.933 1.00 82.25 117 THR A O 1
ATOM 927 N N . LEU A 1 118 ? 20.480 7.515 -0.288 1.00 84.81 118 LEU A N 1
ATOM 928 C CA . LEU A 1 118 ? 21.018 8.710 -0.941 1.00 84.81 118 LEU A CA 1
ATOM 929 C C . LEU A 1 118 ? 20.873 9.975 -0.092 1.00 84.81 118 LEU A C 1
ATOM 931 O O . LEU A 1 118 ? 21.771 10.814 -0.098 1.00 84.81 118 LEU A O 1
ATOM 935 N N . ASP A 1 119 ? 19.754 10.132 0.619 1.00 86.94 119 ASP A N 1
ATOM 936 C CA . ASP A 1 119 ? 19.431 11.366 1.352 1.00 86.94 119 ASP A CA 1
ATOM 937 C C . ASP A 1 119 ? 18.916 11.147 2.788 1.00 86.94 119 ASP A C 1
ATOM 939 O O . ASP A 1 119 ? 18.550 12.107 3.467 1.00 86.94 119 ASP A O 1
ATOM 943 N N . ASN A 1 120 ? 18.915 9.902 3.279 1.00 85.31 120 ASN A N 1
ATOM 944 C CA . ASN A 1 120 ? 18.379 9.496 4.586 1.00 85.31 120 ASN A CA 1
ATOM 945 C C . ASN A 1 120 ? 16.885 9.803 4.784 1.00 85.31 120 ASN A C 1
ATOM 947 O O . ASN A 1 120 ? 16.388 9.831 5.919 1.00 85.31 120 ASN A O 1
ATOM 951 N N . SER A 1 121 ? 16.139 10.041 3.706 1.00 86.56 121 SER A N 1
ATOM 952 C CA . SER A 1 121 ? 14.702 10.240 3.798 1.00 86.56 121 SER A CA 1
ATOM 953 C C . SER A 1 121 ? 13.988 8.939 4.187 1.00 86.56 121 SER A C 1
ATOM 955 O O . SER A 1 121 ? 14.355 7.830 3.816 1.00 86.56 121 SER A O 1
ATOM 957 N N . LYS A 1 122 ? 12.955 9.090 5.018 1.00 88.31 122 LYS A N 1
ATOM 958 C CA . LYS A 1 122 ? 12.048 8.014 5.443 1.00 88.31 122 LYS A CA 1
ATOM 959 C C . LYS A 1 122 ? 10.959 7.777 4.398 1.00 88.31 122 LYS A C 1
ATOM 961 O O . LYS A 1 122 ? 10.145 8.681 4.200 1.00 88.31 122 LYS A O 1
ATOM 966 N N . GLU A 1 123 ? 10.929 6.615 3.767 1.00 93.06 123 GLU A N 1
ATOM 967 C CA . GLU A 1 123 ? 10.056 6.306 2.626 1.00 93.06 123 GLU A CA 1
ATOM 968 C C . GLU A 1 123 ? 9.502 4.889 2.751 1.00 93.06 123 GLU A C 1
ATOM 970 O O . GLU A 1 123 ? 10.091 4.067 3.435 1.00 93.06 123 GLU A O 1
ATOM 975 N N . SER A 1 124 ? 8.387 4.570 2.101 1.00 96.44 124 SER A N 1
ATOM 976 C CA . SER A 1 124 ? 7.884 3.193 2.036 1.00 96.44 124 SER A CA 1
ATOM 977 C C . SER A 1 124 ? 7.909 2.658 0.608 1.00 96.44 124 SER A C 1
ATOM 979 O O . SER A 1 124 ? 7.959 3.428 -0.355 1.00 96.44 124 SER A O 1
ATOM 981 N N . ILE A 1 125 ? 7.808 1.336 0.457 1.00 96.75 125 ILE A N 1
ATOM 982 C CA . ILE A 1 125 ? 7.652 0.682 -0.854 1.00 96.75 125 ILE A CA 1
ATOM 983 C C . ILE A 1 125 ? 6.471 1.294 -1.619 1.00 96.75 125 ILE A C 1
ATOM 985 O O . ILE A 1 125 ? 6.588 1.636 -2.795 1.00 96.75 125 ILE A O 1
ATOM 989 N N . MET A 1 126 ? 5.343 1.522 -0.938 1.00 97.62 126 MET A N 1
ATOM 990 C CA . MET A 1 126 ? 4.174 2.157 -1.544 1.00 97.62 126 MET A CA 1
ATOM 991 C C . MET A 1 126 ? 4.474 3.583 -2.030 1.00 97.62 126 MET A C 1
ATOM 993 O O . MET A 1 126 ? 4.077 3.940 -3.138 1.00 97.62 126 MET A O 1
ATOM 997 N N . MET A 1 127 ? 5.203 4.386 -1.245 1.00 98.06 127 MET A N 1
ATOM 998 C CA . MET A 1 127 ? 5.611 5.737 -1.660 1.00 98.06 127 MET A CA 1
ATOM 999 C C . MET A 1 127 ? 6.463 5.703 -2.934 1.00 98.06 127 MET A C 1
ATOM 1001 O O . MET A 1 127 ? 6.303 6.560 -3.804 1.00 98.06 127 MET A O 1
ATOM 1005 N N . GLN A 1 128 ? 7.336 4.706 -3.068 1.00 96.81 128 GLN A N 1
ATOM 1006 C CA . GLN A 1 128 ? 8.208 4.553 -4.228 1.00 96.81 128 GLN A CA 1
ATOM 1007 C C . GLN A 1 128 ? 7.427 4.198 -5.504 1.00 96.81 128 GLN A C 1
ATOM 1009 O O . GLN A 1 128 ? 7.570 4.899 -6.509 1.00 96.81 128 GLN A O 1
ATOM 1014 N N . TYR A 1 129 ? 6.506 3.224 -5.467 1.00 97.06 129 TYR A N 1
ATOM 1015 C CA . TYR A 1 129 ? 5.642 2.935 -6.628 1.00 97.06 129 TYR A CA 1
ATOM 1016 C C . TYR A 1 129 ? 4.797 4.135 -7.062 1.00 97.06 129 TYR A C 1
ATOM 1018 O O . TYR A 1 129 ? 4.647 4.379 -8.264 1.00 97.06 129 TYR A O 1
ATOM 1026 N N . LEU A 1 130 ? 4.245 4.882 -6.099 1.00 97.69 130 LEU A N 1
ATOM 1027 C CA . LEU A 1 130 ? 3.478 6.096 -6.377 1.00 97.69 130 LEU A CA 1
ATOM 1028 C C . LEU A 1 130 ? 4.370 7.173 -7.009 1.00 97.69 130 LEU A C 1
ATOM 1030 O O . LEU A 1 130 ? 3.958 7.835 -7.962 1.00 97.69 130 LEU A O 1
ATOM 1034 N N . SER A 1 131 ? 5.604 7.337 -6.522 1.00 96.88 131 SER A N 1
ATOM 1035 C CA . SER A 1 131 ? 6.541 8.328 -7.056 1.00 96.88 131 SER A CA 1
ATOM 1036 C C . SER A 1 131 ? 6.989 7.997 -8.479 1.00 96.88 131 SER A C 1
ATOM 1038 O O . SER A 1 131 ? 6.995 8.887 -9.332 1.00 96.88 131 SER A O 1
ATOM 1040 N N . VAL A 1 132 ? 7.291 6.726 -8.772 1.00 95.25 132 VAL A N 1
ATOM 1041 C CA . VAL A 1 132 ? 7.610 6.265 -10.135 1.00 95.25 132 VAL A CA 1
ATOM 1042 C C . VAL A 1 132 ? 6.463 6.580 -11.089 1.00 95.25 132 VAL A C 1
ATOM 1044 O O . VAL A 1 132 ? 6.703 7.087 -12.187 1.00 95.25 132 VAL A O 1
ATOM 1047 N N . LYS A 1 133 ? 5.215 6.357 -10.658 1.00 95.81 133 LYS A N 1
ATOM 1048 C CA . LYS A 1 133 ? 4.044 6.669 -11.477 1.00 95.81 133 LYS A CA 1
ATOM 1049 C C . LYS A 1 133 ? 3.837 8.161 -11.684 1.00 95.81 133 LYS A C 1
ATOM 1051 O O . LYS A 1 133 ? 3.507 8.590 -12.781 1.00 95.81 133 LYS A O 1
ATOM 1056 N N . ASN A 1 134 ? 4.051 8.958 -10.644 1.00 96.19 134 ASN A N 1
ATOM 1057 C CA . ASN A 1 134 ? 3.939 10.407 -10.737 1.00 96.19 134 ASN A CA 1
ATOM 1058 C C . ASN A 1 134 ? 5.010 11.008 -11.670 1.00 96.19 134 ASN A C 1
ATOM 1060 O O . ASN A 1 134 ? 4.725 11.951 -12.403 1.00 96.19 134 ASN A O 1
ATOM 1064 N N . LYS A 1 135 ? 6.227 10.442 -11.685 1.00 94.12 135 LYS A N 1
ATOM 1065 C CA . LYS A 1 135 ? 7.306 10.828 -12.615 1.00 94.12 135 LYS A CA 1
ATOM 1066 C C . LYS A 1 135 ? 7.032 10.372 -14.054 1.00 94.12 135 LYS A C 1
ATOM 1068 O O . LYS A 1 135 ? 7.412 11.069 -14.989 1.00 94.12 135 LYS A O 1
ATOM 1073 N N . ASN A 1 136 ? 6.360 9.234 -14.224 1.00 91.50 136 ASN A N 1
ATOM 1074 C CA . ASN A 1 136 ? 6.014 8.644 -15.518 1.00 91.50 136 ASN A CA 1
ATOM 1075 C C . ASN A 1 136 ? 4.485 8.483 -15.651 1.00 91.50 136 ASN A C 1
ATOM 1077 O O . ASN A 1 136 ? 3.975 7.362 -15.582 1.00 91.50 136 ASN A O 1
ATOM 1081 N N . PRO A 1 137 ? 3.725 9.586 -15.810 1.00 88.81 137 PRO A N 1
ATOM 1082 C CA . PRO A 1 137 ? 2.261 9.543 -15.765 1.00 88.81 137 PRO A CA 1
ATOM 1083 C C . PRO A 1 137 ? 1.632 8.874 -16.993 1.00 88.81 137 PRO A C 1
ATOM 1085 O O . PRO A 1 137 ? 0.490 8.419 -16.924 1.00 88.81 137 PRO A O 1
ATOM 1088 N N . LEU A 1 138 ? 2.359 8.827 -18.113 1.00 84.44 138 LEU A N 1
ATOM 1089 C CA . LEU A 1 138 ? 1.919 8.172 -19.339 1.00 84.44 138 LEU A CA 1
ATOM 1090 C C . LEU A 1 138 ? 2.119 6.658 -19.228 1.00 84.44 138 LEU A C 1
ATOM 1092 O O . LEU A 1 138 ? 3.182 6.191 -18.825 1.00 84.44 138 LEU A O 1
ATOM 1096 N N . ASN A 1 139 ? 1.108 5.896 -19.639 1.00 84.69 139 ASN A N 1
ATOM 1097 C CA . ASN A 1 139 ? 1.231 4.453 -19.818 1.00 84.69 139 ASN A CA 1
ATOM 1098 C C . ASN A 1 139 ? 1.923 4.197 -21.161 1.00 84.69 139 ASN A C 1
ATOM 1100 O O . ASN A 1 139 ? 1.291 4.313 -22.211 1.00 84.69 139 ASN A O 1
ATOM 1104 N N . ILE A 1 140 ? 3.223 3.910 -21.128 1.00 80.69 140 ILE A N 1
ATOM 1105 C CA . ILE A 1 140 ? 4.019 3.595 -22.318 1.00 80.69 140 ILE A CA 1
ATOM 1106 C C . ILE A 1 140 ? 4.299 2.093 -22.312 1.00 80.69 140 ILE A C 1
ATOM 1108 O O . ILE A 1 140 ? 4.816 1.574 -21.326 1.00 80.69 140 ILE A O 1
ATOM 1112 N N . GLY A 1 141 ? 3.983 1.419 -23.417 1.00 78.25 141 GLY A N 1
ATOM 1113 C CA . GLY A 1 141 ? 4.148 -0.028 -23.566 1.00 78.25 141 GLY A CA 1
ATOM 1114 C C . GLY A 1 141 ? 2.868 -0.818 -23.293 1.00 78.25 141 GLY A C 1
ATOM 1115 O O . GLY A 1 141 ? 1.780 -0.252 -23.165 1.00 78.25 141 GLY A O 1
ATOM 1116 N N . GLU A 1 142 ? 3.009 -2.138 -23.245 1.00 81.62 142 GLU A N 1
ATOM 1117 C CA . GLU A 1 142 ? 1.924 -3.066 -22.930 1.00 81.62 142 GLU A CA 1
ATOM 1118 C C . GLU A 1 142 ? 1.872 -3.321 -21.419 1.00 81.62 142 GLU A C 1
ATOM 1120 O O . GLU A 1 142 ? 2.904 -3.413 -20.756 1.00 81.62 142 GLU A O 1
ATOM 1125 N N . TYR A 1 143 ? 0.657 -3.397 -20.875 1.00 85.88 143 TYR A N 1
ATOM 1126 C CA . TYR A 1 143 ? 0.398 -3.669 -19.463 1.00 85.88 143 TYR A CA 1
ATOM 1127 C C . TYR A 1 143 ? -0.541 -4.867 -19.385 1.00 85.88 143 TYR A C 1
ATOM 1129 O O . TYR A 1 143 ? -1.690 -4.779 -19.822 1.00 85.88 143 TYR A O 1
ATOM 1137 N N . SER A 1 144 ? -0.065 -5.972 -18.821 1.00 85.81 144 SER A N 1
ATOM 1138 C CA . SER A 1 144 ? -0.813 -7.220 -18.717 1.00 85.81 144 SER A CA 1
ATOM 1139 C C . SER A 1 144 ? -0.678 -7.796 -17.307 1.00 85.81 144 SER A C 1
ATOM 1141 O O . SER A 1 144 ? 0.223 -8.589 -17.041 1.00 85.81 144 SER A O 1
ATOM 1143 N N . PRO A 1 145 ? -1.588 -7.440 -16.380 1.00 80.00 145 PRO A N 1
ATOM 1144 C CA . PRO A 1 145 ? -1.525 -7.892 -14.987 1.00 80.00 145 PRO A CA 1
ATOM 1145 C C . PRO A 1 145 ? -1.475 -9.416 -14.798 1.00 80.00 145 PRO A C 1
ATOM 1147 O O . PRO A 1 145 ? -1.027 -9.876 -13.754 1.00 80.00 145 PRO A O 1
ATOM 1150 N N . GLU A 1 146 ? -1.948 -10.183 -15.784 1.00 76.62 146 GLU A N 1
ATOM 1151 C CA . GLU A 1 146 ? -2.008 -11.649 -15.738 1.00 76.62 146 GLU A CA 1
ATOM 1152 C C . GLU A 1 146 ? -0.713 -12.326 -16.210 1.00 76.62 146 GLU A C 1
ATOM 1154 O O . GLU A 1 146 ? -0.464 -13.481 -15.872 1.00 76.62 146 GLU A O 1
ATOM 1159 N N . THR A 1 147 ? 0.097 -11.644 -17.027 1.00 81.62 147 THR A N 1
ATOM 1160 C CA . THR A 1 147 ? 1.305 -12.233 -17.639 1.00 81.62 147 THR A CA 1
ATOM 1161 C C . THR A 1 147 ? 2.588 -11.513 -17.259 1.00 81.62 147 THR A C 1
ATOM 1163 O O . THR A 1 147 ? 3.662 -12.093 -17.385 1.00 81.62 147 THR A O 1
ATOM 1166 N N . ASP A 1 148 ? 2.500 -10.250 -16.848 1.00 84.19 148 ASP A N 1
ATOM 1167 C CA . ASP A 1 148 ? 3.650 -9.497 -16.375 1.00 84.19 148 ASP A CA 1
ATOM 1168 C C . ASP A 1 148 ? 4.152 -10.044 -15.041 1.00 84.19 148 ASP A C 1
ATOM 1170 O O . ASP A 1 148 ? 3.383 -10.400 -14.146 1.00 84.19 148 ASP A O 1
ATOM 1174 N N . GLU A 1 149 ? 5.474 -10.056 -14.897 1.00 80.50 149 GLU A N 1
ATOM 1175 C CA . GLU A 1 149 ? 6.120 -10.437 -13.651 1.00 80.50 149 GLU A CA 1
ATOM 1176 C C . GLU A 1 149 ? 5.698 -9.505 -12.506 1.00 80.50 149 GLU A C 1
ATOM 1178 O O . GLU A 1 149 ? 5.771 -8.272 -12.599 1.00 80.50 149 GLU A O 1
ATOM 1183 N N . LEU A 1 150 ? 5.246 -10.112 -11.406 1.00 81.88 150 LEU A N 1
ATOM 1184 C CA . LEU A 1 150 ? 4.807 -9.385 -10.228 1.00 81.88 150 LEU A CA 1
ATOM 1185 C C . LEU A 1 150 ? 6.003 -8.879 -9.424 1.00 81.88 150 LEU A C 1
ATOM 1187 O O . LEU A 1 150 ? 6.813 -9.642 -8.905 1.00 81.88 150 LEU A O 1
ATOM 1191 N N . SER A 1 151 ? 6.025 -7.570 -9.219 1.00 83.12 151 SER A N 1
ATOM 1192 C CA . SER A 1 151 ? 7.007 -6.864 -8.403 1.00 83.12 151 SER A CA 1
ATOM 1193 C C . SER A 1 151 ? 6.749 -7.020 -6.902 1.00 83.12 151 SER A C 1
ATOM 1195 O O . SER A 1 151 ? 6.539 -6.047 -6.186 1.00 83.12 151 SER A O 1
ATOM 1197 N N . CYS A 1 152 ? 6.675 -8.242 -6.381 1.00 92.44 152 CYS A N 1
ATOM 1198 C CA . CYS A 1 152 ? 6.425 -8.459 -4.952 1.00 92.44 152 CYS A CA 1
ATOM 1199 C C . CYS A 1 152 ? 7.672 -8.166 -4.094 1.00 92.44 152 CYS A C 1
ATOM 1201 O O . CYS A 1 152 ? 8.032 -8.974 -3.238 1.00 92.44 152 CYS A O 1
ATOM 1203 N N . SER A 1 153 ? 8.342 -7.035 -4.336 1.00 94.44 153 SER A N 1
ATOM 1204 C CA . SER A 1 153 ? 9.562 -6.601 -3.660 1.00 94.44 153 SER A CA 1
ATOM 1205 C C . SER A 1 153 ? 9.282 -6.342 -2.184 1.00 94.44 153 SER A C 1
ATOM 1207 O O . SER A 1 153 ? 8.405 -5.552 -1.833 1.00 94.44 153 SER A O 1
ATOM 1209 N N . LYS A 1 154 ? 10.033 -7.017 -1.310 1.00 94.25 154 LYS A N 1
ATOM 1210 C CA . LYS A 1 154 ? 9.939 -6.858 0.155 1.00 94.25 154 LYS A CA 1
ATOM 1211 C C . LYS A 1 154 ? 10.865 -5.762 0.700 1.00 94.25 154 LYS A C 1
ATOM 1213 O O . LYS A 1 154 ? 10.708 -5.309 1.830 1.00 94.25 154 LYS A O 1
ATOM 1218 N N . ASP A 1 155 ? 11.868 -5.474 -0.119 1.00 92.19 155 ASP A N 1
ATOM 1219 C CA . ASP A 1 155 ? 13.096 -4.714 0.053 1.00 92.19 155 ASP A CA 1
ATOM 1220 C C . ASP A 1 155 ? 13.194 -3.266 -0.412 1.00 92.19 155 ASP A C 1
ATOM 1222 O O . ASP A 1 155 ? 12.453 -2.887 -1.312 1.00 92.19 155 ASP A O 1
ATOM 1226 N N . THR A 1 156 ? 14.235 -2.534 -0.006 1.00 90.94 156 THR A N 1
ATOM 1227 C CA . THR A 1 156 ? 14.827 -1.496 -0.866 1.00 90.94 156 THR A CA 1
ATOM 1228 C C . THR A 1 156 ? 15.625 -2.095 -2.018 1.00 90.94 156 THR A C 1
ATOM 1230 O O . THR A 1 156 ? 15.611 -1.529 -3.110 1.00 90.94 156 THR A O 1
ATOM 1233 N N . ASP A 1 157 ? 16.307 -3.220 -1.802 1.00 90.94 157 ASP A N 1
ATOM 1234 C CA . ASP A 1 157 ? 17.258 -3.767 -2.774 1.00 90.94 157 ASP A CA 1
ATOM 1235 C C . ASP A 1 157 ? 16.488 -4.436 -3.911 1.00 90.94 157 ASP A C 1
ATOM 1237 O O . ASP A 1 157 ? 16.631 -4.047 -5.069 1.00 90.94 157 ASP A O 1
ATOM 1241 N N . GLU A 1 158 ? 15.547 -5.319 -3.565 1.00 93.44 158 GLU A N 1
ATOM 1242 C CA . GLU A 1 158 ? 14.638 -5.944 -4.537 1.00 93.44 158 GLU A CA 1
ATOM 1243 C C . GLU A 1 158 ? 13.773 -4.918 -5.295 1.00 93.44 158 GLU A C 1
ATOM 1245 O O . GLU A 1 158 ? 13.348 -5.155 -6.424 1.00 93.44 158 GLU A O 1
ATOM 1250 N N . LEU A 1 159 ? 13.449 -3.781 -4.670 1.00 93.81 159 LEU A N 1
ATOM 1251 C CA . LEU A 1 159 ? 12.686 -2.716 -5.325 1.00 93.81 159 LEU A CA 1
ATOM 1252 C C . LEU A 1 159 ? 13.563 -1.888 -6.274 1.00 93.81 159 LEU A C 1
ATOM 1254 O O . LEU A 1 159 ? 13.090 -1.476 -7.332 1.00 93.81 159 LEU A O 1
ATOM 1258 N N . SER A 1 160 ? 14.829 -1.657 -5.908 1.00 93.00 160 SER A N 1
ATOM 1259 C CA . SER A 1 160 ? 15.813 -0.987 -6.769 1.00 93.00 160 SER A CA 1
ATOM 1260 C C . SER A 1 160 ? 16.053 -1.798 -8.037 1.00 93.00 160 SER A C 1
ATOM 1262 O O . SER A 1 160 ? 15.985 -1.243 -9.128 1.00 93.00 160 SER A O 1
ATOM 1264 N N . GLU A 1 161 ? 16.268 -3.108 -7.886 1.00 92.94 161 GLU A N 1
ATOM 1265 C CA . GLU A 1 161 ? 16.474 -4.041 -8.999 1.00 92.94 161 GLU A CA 1
ATOM 1266 C C . GLU A 1 161 ? 15.259 -4.054 -9.931 1.00 92.94 161 GLU A C 1
ATOM 1268 O O . GLU A 1 161 ? 15.389 -3.811 -11.128 1.00 92.94 161 GLU A O 1
ATOM 1273 N N . PHE A 1 162 ? 14.051 -4.187 -9.371 1.00 93.38 162 PHE A N 1
ATOM 1274 C CA . PHE A 1 162 ? 12.837 -4.169 -10.179 1.00 93.38 162 PHE A CA 1
ATOM 1275 C C . PHE A 1 162 ? 12.672 -2.880 -10.998 1.00 93.38 162 PHE A C 1
ATOM 1277 O O . PHE A 1 162 ? 12.277 -2.947 -12.163 1.00 93.38 162 PHE A O 1
ATOM 1284 N N . PHE A 1 163 ? 12.925 -1.704 -10.412 1.00 92.44 163 PHE A N 1
ATOM 1285 C CA . PHE A 1 163 ? 12.762 -0.430 -11.122 1.00 92.44 163 PHE A CA 1
ATOM 1286 C C . PHE A 1 163 ? 13.896 -0.103 -12.093 1.00 92.44 163 PHE A C 1
ATOM 1288 O O . PHE A 1 163 ? 13.676 0.731 -12.976 1.00 92.44 163 PHE A O 1
ATOM 1295 N N . ASP A 1 164 ? 15.065 -0.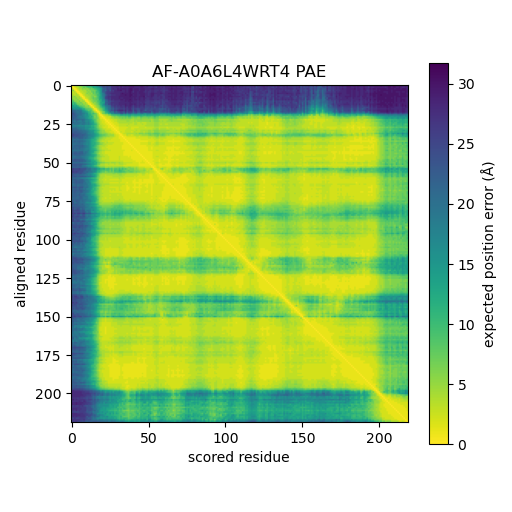729 -11.955 1.00 91.88 164 ASP A N 1
ATOM 1296 C CA . ASP A 1 164 ? 16.130 -0.639 -12.957 1.00 91.88 164 ASP A CA 1
ATOM 1297 C C . ASP A 1 164 ? 15.663 -1.280 -14.273 1.00 91.88 164 ASP A C 1
ATOM 1299 O O . ASP A 1 164 ? 15.729 -0.651 -15.331 1.00 91.88 164 ASP A O 1
ATOM 1303 N N . ASP A 1 165 ? 15.038 -2.458 -14.177 1.00 89.88 165 ASP A N 1
ATOM 1304 C CA . ASP A 1 165 ? 14.475 -3.177 -15.325 1.00 89.88 165 ASP A CA 1
ATOM 1305 C C . ASP A 1 165 ? 13.123 -2.613 -15.792 1.00 89.88 165 ASP A C 1
ATOM 1307 O O . ASP A 1 165 ? 12.765 -2.685 -16.970 1.00 89.88 165 ASP A O 1
ATOM 1311 N N . ASN A 1 166 ? 12.342 -2.035 -14.874 1.00 90.00 166 ASN A N 1
ATOM 1312 C CA . ASN A 1 166 ? 10.966 -1.605 -15.121 1.00 90.00 166 ASN A CA 1
ATOM 1313 C C . ASN A 1 166 ? 10.717 -0.129 -14.733 1.00 90.00 166 ASN A C 1
ATOM 1315 O O . ASN A 1 166 ? 9.840 0.160 -13.907 1.00 90.00 166 ASN A O 1
ATOM 1319 N N . PRO A 1 167 ? 11.397 0.848 -15.367 1.00 89.81 167 PRO A N 1
ATOM 1320 C CA . PRO A 1 167 ? 11.390 2.256 -14.942 1.00 89.81 167 PRO A CA 1
ATOM 1321 C C . PRO A 1 167 ? 10.029 2.965 -15.064 1.00 89.81 167 PRO A C 1
ATOM 1323 O O . PRO A 1 167 ? 9.836 4.040 -14.492 1.00 89.81 167 PRO A O 1
ATOM 1326 N N . HIS A 1 168 ? 9.075 2.381 -15.799 1.00 88.75 168 HIS A N 1
ATOM 1327 C CA . HIS A 1 168 ? 7.726 2.923 -16.011 1.00 88.75 168 HIS A CA 1
ATOM 1328 C C . HIS A 1 168 ? 6.615 2.124 -15.297 1.00 88.75 168 HIS A C 1
ATOM 1330 O O . HIS A 1 168 ? 5.445 2.517 -15.354 1.00 88.75 168 HIS A O 1
ATOM 1336 N N . LYS A 1 169 ? 6.939 1.022 -14.598 1.00 90.00 169 LYS A N 1
ATOM 1337 C CA . LYS A 1 169 ? 5.951 0.168 -13.902 1.00 90.00 169 LYS A CA 1
ATOM 1338 C C . LYS A 1 169 ? 5.640 0.675 -12.483 1.00 90.00 169 LYS A C 1
ATOM 1340 O O . LYS A 1 169 ? 5.750 -0.048 -11.497 1.00 90.00 169 LYS A O 1
ATOM 1345 N N . GLY A 1 170 ? 5.234 1.942 -12.386 1.00 93.69 170 GLY A N 1
ATOM 1346 C CA . GLY A 1 170 ? 4.684 2.530 -11.159 1.00 93.69 170 GLY A CA 1
ATOM 1347 C C . GLY A 1 170 ? 3.212 2.165 -10.926 1.00 93.69 170 GLY A C 1
ATOM 1348 O O . GLY A 1 170 ? 2.544 1.630 -11.813 1.00 93.69 170 GLY A O 1
ATOM 1349 N N . MET A 1 171 ? 2.685 2.518 -9.750 1.00 95.06 171 MET A N 1
ATOM 1350 C CA . MET A 1 171 ? 1.279 2.294 -9.378 1.00 95.06 171 MET A CA 1
ATOM 1351 C C . MET A 1 171 ? 0.481 3.611 -9.347 1.00 95.06 171 MET A C 1
ATOM 1353 O O . MET A 1 171 ? 1.001 4.599 -8.828 1.00 95.06 171 MET A O 1
ATOM 1357 N N . PRO A 1 172 ? -0.778 3.659 -9.832 1.00 94.75 172 PRO A N 1
ATOM 1358 C CA . PRO A 1 172 ? -1.572 2.540 -10.355 1.00 94.75 172 PRO A CA 1
ATOM 1359 C C . PRO A 1 172 ? -1.051 1.943 -11.677 1.00 94.75 172 PRO A C 1
ATOM 1361 O O . PRO A 1 172 ? -0.757 2.659 -12.637 1.00 94.75 172 PRO A O 1
ATOM 1364 N N . TYR A 1 173 ? -0.925 0.617 -11.719 1.00 92.56 173 TYR A N 1
ATOM 1365 C CA . TYR A 1 173 ? -0.351 -0.110 -12.852 1.00 92.56 173 TYR A CA 1
ATOM 1366 C C . TYR A 1 173 ? -1.279 -0.068 -14.068 1.00 92.56 173 TYR A C 1
ATOM 1368 O O . TYR A 1 173 ? -2.441 -0.438 -13.958 1.00 92.56 173 TYR A O 1
ATOM 1376 N N . GLY A 1 174 ? -0.795 0.405 -15.220 1.00 90.69 174 GLY A N 1
ATOM 1377 C CA . GLY A 1 174 ? -1.609 0.526 -16.440 1.00 90.69 174 GLY A CA 1
ATOM 1378 C C . GLY A 1 174 ? -2.707 1.602 -16.405 1.00 90.69 174 GLY A C 1
ATOM 1379 O O . GLY A 1 174 ? -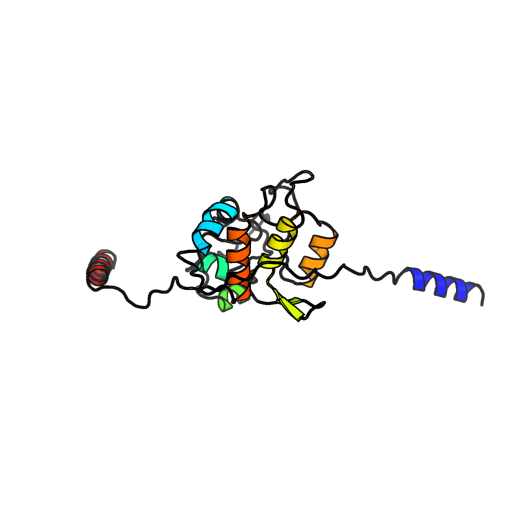3.452 1.748 -17.368 1.00 90.69 174 GLY A O 1
ATOM 1380 N N . PHE A 1 175 ? -2.797 2.413 -15.347 1.00 91.94 175 PHE A N 1
ATOM 1381 C CA . PHE A 1 175 ? -3.762 3.518 -15.214 1.00 91.94 175 PHE A CA 1
ATOM 1382 C C . PHE A 1 175 ? -3.043 4.863 -15.063 1.00 91.94 175 PHE A C 1
ATOM 1384 O O . PHE A 1 175 ? -1.859 4.864 -14.769 1.00 91.94 175 PHE A O 1
ATOM 1391 N N . PRO A 1 176 ? -3.698 6.020 -15.244 1.00 92.44 176 PRO A N 1
ATOM 1392 C CA . PRO A 1 176 ? -3.071 7.317 -14.989 1.00 92.44 176 PRO A CA 1
ATOM 1393 C C . PRO A 1 176 ? -2.604 7.492 -13.535 1.00 92.44 176 PRO A C 1
ATOM 1395 O O . PRO A 1 176 ? -3.140 6.871 -12.609 1.00 92.44 176 PRO A O 1
ATOM 1398 N N . ALA A 1 177 ? -1.640 8.394 -13.335 1.00 95.56 177 ALA A N 1
ATOM 1399 C CA . ALA A 1 177 ? -1.210 8.824 -12.005 1.00 95.56 177 ALA A CA 1
ATOM 1400 C C . ALA A 1 177 ? -2.379 9.384 -11.168 1.00 95.56 177 ALA A C 1
ATOM 1402 O O . ALA A 1 177 ? -3.420 9.790 -11.699 1.00 95.56 177 ALA A O 1
ATOM 1403 N N . LEU A 1 178 ? -2.212 9.380 -9.844 1.00 97.12 178 LEU A N 1
ATOM 1404 C CA . LEU A 1 178 ? -3.157 10.011 -8.921 1.00 97.12 178 LEU A CA 1
ATOM 1405 C C . LEU A 1 178 ? -3.265 11.514 -9.198 1.00 97.12 178 LEU A C 1
ATOM 1407 O O . LEU A 1 178 ? -2.308 12.127 -9.678 1.00 97.12 178 LEU A O 1
ATOM 1411 N N . GLU A 1 179 ? -4.408 12.118 -8.872 1.00 97.19 179 GLU A N 1
ATOM 1412 C CA . GLU A 1 179 ? -4.483 13.578 -8.897 1.00 97.19 179 GLU A CA 1
ATOM 1413 C C . GLU A 1 179 ? -3.501 14.173 -7.877 1.00 97.19 179 GLU A C 1
ATOM 1415 O O . GLU A 1 179 ? -3.170 13.552 -6.865 1.00 97.19 179 GLU A O 1
ATOM 1420 N N . LYS A 1 180 ? -3.010 15.393 -8.125 1.00 97.38 180 LYS A N 1
ATOM 1421 C CA . LYS A 1 180 ? -1.941 15.996 -7.309 1.00 97.38 180 LYS A CA 1
ATOM 1422 C C . LYS A 1 180 ? -2.306 16.070 -5.817 1.00 97.38 180 LYS A C 1
ATOM 1424 O O . LYS A 1 180 ? -1.468 15.808 -4.958 1.00 97.38 180 LYS A O 1
ATOM 1429 N N . ASN A 1 181 ? -3.553 16.416 -5.509 1.00 97.44 181 ASN A N 1
ATOM 1430 C CA . ASN A 1 181 ? -4.106 16.435 -4.152 1.00 97.44 181 ASN A CA 1
ATOM 1431 C C . ASN A 1 181 ? -4.162 15.031 -3.527 1.00 97.44 181 ASN A C 1
ATOM 1433 O O . ASN A 1 181 ? -3.708 14.873 -2.396 1.00 97.44 181 ASN A O 1
ATOM 1437 N N . GLU A 1 182 ? -4.670 14.027 -4.249 1.00 98.19 182 GLU A N 1
ATOM 1438 C CA . GLU A 1 182 ? -4.725 12.630 -3.796 1.00 98.19 182 GLU A CA 1
ATOM 1439 C C . GLU A 1 182 ? -3.318 12.096 -3.505 1.00 98.19 182 GLU A C 1
ATOM 1441 O O . GLU A 1 182 ? -3.064 11.548 -2.432 1.00 98.19 182 GLU A O 1
ATOM 1446 N N . TYR A 1 183 ? -2.384 12.321 -4.435 1.00 98.44 183 TYR A N 1
ATOM 1447 C CA . TYR A 1 183 ? -0.981 11.944 -4.301 1.00 98.44 183 TYR A CA 1
ATOM 1448 C C . TYR A 1 183 ? -0.354 12.580 -3.059 1.00 98.44 183 TYR A C 1
ATOM 1450 O O . TYR A 1 183 ? 0.142 11.870 -2.189 1.00 98.44 183 TYR A O 1
ATOM 1458 N N . ASN A 1 184 ? -0.419 13.906 -2.921 1.00 98.31 184 ASN A N 1
ATOM 1459 C CA . ASN A 1 184 ? 0.185 14.610 -1.788 1.00 98.31 184 ASN A CA 1
ATOM 1460 C C . ASN A 1 184 ? -0.424 14.186 -0.440 1.00 98.31 184 ASN A C 1
ATOM 1462 O O . ASN A 1 184 ? 0.301 14.050 0.549 1.00 98.31 184 ASN A O 1
ATOM 1466 N N . LEU A 1 185 ? -1.738 13.942 -0.394 1.00 98.19 185 LEU A N 1
ATOM 1467 C CA . LEU A 1 185 ? -2.439 13.490 0.808 1.00 98.19 185 LEU A CA 1
ATOM 1468 C C . LEU A 1 185 ? -1.995 12.083 1.218 1.00 98.19 185 LEU A C 1
ATOM 1470 O O . LEU A 1 185 ? -1.604 11.871 2.367 1.00 98.19 185 LEU A O 1
ATOM 1474 N N . LEU A 1 186 ? -1.973 11.150 0.266 1.00 98.19 186 LEU A N 1
ATOM 1475 C CA . LEU A 1 186 ? -1.538 9.776 0.495 1.00 98.19 186 LEU A CA 1
ATOM 1476 C C . LEU A 1 186 ? -0.056 9.705 0.886 1.00 98.19 186 LEU A C 1
ATOM 1478 O O . LEU A 1 186 ? 0.289 9.049 1.867 1.00 98.19 186 LEU A O 1
ATOM 1482 N N . MET A 1 187 ? 0.814 10.437 0.186 1.00 97.94 187 MET A N 1
ATOM 1483 C CA . MET A 1 187 ? 2.250 10.495 0.480 1.00 97.94 187 MET A CA 1
ATOM 1484 C C . MET A 1 187 ? 2.531 11.098 1.860 1.00 97.94 187 MET A C 1
ATOM 1486 O O . MET A 1 187 ? 3.366 10.575 2.597 1.00 97.94 187 MET A O 1
ATOM 1490 N N . THR A 1 188 ? 1.806 12.150 2.254 1.00 97.50 188 THR A N 1
ATOM 1491 C CA . THR A 1 188 ? 1.935 12.748 3.594 1.00 97.50 188 THR A CA 1
ATOM 1492 C C . THR A 1 188 ? 1.498 11.768 4.684 1.00 97.50 188 THR A C 1
ATOM 1494 O O . THR A 1 188 ? 2.174 11.630 5.703 1.00 97.50 188 THR A O 1
ATOM 1497 N N . TRP A 1 189 ? 0.395 11.049 4.475 1.00 97.50 189 TRP A N 1
ATOM 1498 C CA . TRP A 1 189 ? -0.076 10.048 5.431 1.00 97.50 189 TRP A CA 1
ATOM 1499 C C . TRP A 1 189 ? 0.889 8.861 5.568 1.00 97.50 189 TRP A C 1
ATOM 1501 O O . TRP A 1 189 ? 1.204 8.468 6.693 1.00 97.50 189 TRP A O 1
ATOM 1511 N N . LEU A 1 190 ? 1.432 8.352 4.455 1.00 97.19 190 LEU A N 1
ATOM 1512 C CA . LEU A 1 190 ? 2.468 7.310 4.459 1.00 97.19 190 LEU A CA 1
ATOM 1513 C C . LEU A 1 190 ? 3.731 7.784 5.189 1.00 97.19 190 LEU A C 1
ATOM 1515 O O . LEU A 1 190 ? 4.226 7.093 6.077 1.00 97.19 190 LEU A O 1
ATOM 1519 N N . LYS A 1 191 ? 4.198 9.005 4.895 1.00 95.56 191 LYS A N 1
ATOM 1520 C CA . LYS A 1 191 ? 5.353 9.619 5.569 1.00 95.56 191 LYS A CA 1
ATOM 1521 C C . LYS A 1 191 ? 5.164 9.719 7.084 1.00 95.56 191 LYS A C 1
ATOM 1523 O O . LYS A 1 191 ? 6.126 9.572 7.836 1.00 95.56 191 LYS A O 1
ATOM 1528 N N . ASN A 1 192 ? 3.930 9.954 7.523 1.00 93.75 192 ASN A N 1
ATOM 1529 C CA . ASN A 1 192 ? 3.550 10.060 8.930 1.00 93.75 192 ASN A CA 1
ATOM 1530 C C . ASN A 1 192 ? 3.265 8.700 9.596 1.00 93.75 192 ASN A C 1
ATOM 1532 O O . ASN A 1 192 ? 2.736 8.671 10.712 1.00 93.75 192 ASN A O 1
ATOM 1536 N N . GLY A 1 193 ? 3.622 7.591 8.940 1.00 93.19 193 GLY A N 1
ATOM 1537 C CA . GLY A 1 193 ? 3.548 6.239 9.490 1.00 93.19 193 GLY A CA 1
ATOM 1538 C C . GLY A 1 193 ? 2.214 5.530 9.267 1.00 93.19 193 GLY A C 1
ATOM 1539 O O . GLY A 1 193 ? 1.910 4.615 10.022 1.00 93.19 193 GLY A O 1
ATOM 1540 N N . ALA A 1 194 ? 1.416 5.957 8.280 1.00 95.44 194 ALA A N 1
ATOM 1541 C CA . ALA A 1 194 ? 0.176 5.289 7.875 1.00 95.44 194 ALA A CA 1
ATOM 1542 C C . ALA A 1 194 ? -0.777 4.988 9.053 1.00 95.44 194 ALA A C 1
ATOM 1544 O O . ALA A 1 194 ? -1.174 3.849 9.280 1.00 95.44 194 ALA A O 1
ATOM 1545 N N . LYS A 1 195 ? -1.108 6.010 9.851 1.00 93.62 195 LYS A N 1
ATOM 1546 C CA . LYS A 1 195 ? -1.847 5.847 11.116 1.00 93.62 195 LYS A CA 1
ATOM 1547 C C . LYS A 1 195 ? -3.265 5.295 10.913 1.00 93.62 195 LYS A C 1
ATOM 1549 O O . LYS A 1 195 ? -3.980 5.754 10.018 1.00 93.62 195 LYS A O 1
ATOM 1554 N N . ASP A 1 196 ? -3.662 4.376 11.797 1.00 93.50 196 ASP A N 1
ATOM 1555 C CA . ASP A 1 196 ? -5.016 3.813 11.898 1.00 93.50 196 ASP A CA 1
ATOM 1556 C C . ASP A 1 196 ? -5.907 4.679 12.795 1.00 93.50 196 ASP A C 1
ATOM 1558 O O . ASP A 1 196 ? -5.570 4.928 13.953 1.00 93.50 196 ASP A O 1
ATOM 1562 N N . ASP A 1 197 ? -7.068 5.085 12.291 1.00 93.00 197 ASP A N 1
ATOM 1563 C CA . ASP A 1 197 ? -8.127 5.731 13.074 1.00 93.00 197 ASP A CA 1
ATOM 1564 C C . ASP A 1 197 ? -9.455 4.956 13.039 1.00 93.00 197 ASP A C 1
ATOM 1566 O O . ASP A 1 197 ? -10.491 5.457 13.476 1.00 93.00 197 ASP A O 1
ATOM 1570 N N . THR A 1 198 ? -9.435 3.715 12.541 1.00 87.69 198 THR A N 1
ATOM 1571 C CA . THR A 1 198 ? -10.625 2.857 12.460 1.00 87.69 198 THR A CA 1
ATOM 1572 C C . THR A 1 198 ? -11.023 2.274 13.816 1.00 87.69 198 THR A C 1
ATOM 1574 O O . THR A 1 198 ? -12.177 1.883 14.012 1.00 87.69 198 THR A O 1
ATOM 1577 N N . ILE A 1 199 ? -10.089 2.225 14.770 1.00 79.25 199 ILE A N 1
ATOM 1578 C CA . ILE A 1 199 ? -10.315 1.671 16.105 1.00 79.25 199 ILE A CA 1
ATOM 1579 C C . ILE A 1 199 ? -11.162 2.650 16.925 1.00 79.25 199 ILE A C 1
ATOM 1581 O O . ILE A 1 199 ? -10.677 3.659 17.435 1.00 79.25 199 ILE A O 1
ATOM 1585 N N . LYS A 1 200 ? -12.448 2.327 17.085 1.00 75.38 200 LYS A N 1
ATOM 1586 C CA . LYS A 1 200 ? -13.356 3.042 17.989 1.00 75.38 200 LYS A CA 1
ATOM 1587 C C . LYS A 1 200 ? -13.331 2.375 19.363 1.00 75.38 200 LYS A C 1
ATOM 1589 O O . LYS A 1 200 ? -13.838 1.272 19.523 1.00 75.38 200 LYS A O 1
ATOM 1594 N N . ASN A 1 201 ? -12.796 3.067 20.367 1.00 71.62 201 ASN A N 1
ATOM 1595 C CA . ASN A 1 201 ? -12.735 2.580 21.757 1.00 71.62 201 ASN A CA 1
ATOM 1596 C C . ASN A 1 201 ? -14.067 2.710 22.523 1.00 71.62 201 ASN A C 1
ATOM 1598 O O . ASN A 1 201 ? -14.106 2.511 23.734 1.00 71.62 201 ASN A O 1
ATOM 1602 N N . TYR A 1 202 ? -15.149 3.092 21.844 1.00 81.44 202 TYR A N 1
ATOM 1603 C CA . TYR A 1 202 ? -16.446 3.345 22.457 1.00 81.44 202 TYR A CA 1
ATOM 1604 C C . TYR A 1 202 ? -17.567 2.773 21.591 1.00 81.44 202 TYR A C 1
ATOM 1606 O O . TYR A 1 202 ? -17.679 3.106 20.409 1.00 81.44 202 TYR A O 1
ATOM 1614 N N . ILE A 1 203 ? -18.406 1.941 22.207 1.00 82.38 203 ILE A N 1
ATOM 1615 C CA . ILE A 1 203 ? -19.645 1.421 21.631 1.00 82.38 203 ILE A CA 1
ATOM 1616 C C . ILE A 1 203 ? -20.792 2.161 22.330 1.00 82.38 203 ILE A C 1
ATOM 1618 O O . ILE A 1 203 ? -20.883 2.090 23.559 1.00 82.38 203 ILE A O 1
ATOM 1622 N N . PRO A 1 204 ? -21.653 2.898 21.608 1.00 90.19 204 PRO A N 1
ATOM 1623 C CA . PRO A 1 204 ? -22.775 3.561 22.249 1.00 90.19 204 PRO A CA 1
ATOM 1624 C C . PRO A 1 204 ? -23.788 2.541 22.790 1.00 90.19 204 PRO A C 1
ATOM 1626 O O . PRO A 1 204 ? -23.893 1.404 22.327 1.00 90.19 204 PRO A O 1
ATOM 1629 N N . SER A 1 205 ? -24.550 2.940 23.810 1.00 91.00 205 SER A N 1
ATOM 1630 C CA . SER A 1 205 ? -25.426 2.021 24.553 1.00 91.00 205 SER A CA 1
ATOM 1631 C C . SER A 1 205 ? -26.499 1.353 23.686 1.00 91.00 205 SER A C 1
ATOM 1633 O O . SER A 1 205 ? -26.898 0.225 23.966 1.00 91.00 205 SER A O 1
ATOM 1635 N N . LYS A 1 206 ? -26.958 2.018 22.618 1.00 93.31 206 LYS A N 1
ATOM 1636 C CA . LYS A 1 206 ? -27.944 1.456 21.684 1.00 93.31 206 LYS A CA 1
ATOM 1637 C C . LYS A 1 206 ? -27.369 0.285 20.893 1.00 93.31 206 LYS A C 1
ATOM 1639 O O . LYS A 1 206 ? -28.044 -0.729 20.745 1.00 93.31 206 LYS A O 1
ATOM 1644 N N . GLU A 1 207 ? -26.144 0.424 20.405 1.00 92.44 207 GLU A N 1
ATOM 1645 C CA . GLU A 1 207 ? -25.409 -0.611 19.690 1.00 92.44 207 GLU A CA 1
ATOM 1646 C C . GLU A 1 207 ? -25.101 -1.778 20.626 1.00 92.44 207 GLU A C 1
ATOM 1648 O O . GLU A 1 207 ? -25.324 -2.918 20.233 1.00 92.44 207 GLU A O 1
ATOM 1653 N N . GLN A 1 208 ? -24.716 -1.512 21.881 1.00 93.62 208 GLN A N 1
ATOM 1654 C CA . GLN A 1 208 ? -24.507 -2.569 22.876 1.00 93.62 208 GLN A CA 1
ATOM 1655 C C . GLN A 1 208 ? -25.777 -3.404 23.105 1.00 93.62 208 GLN A C 1
ATOM 1657 O O . GLN A 1 208 ? -25.713 -4.627 23.084 1.00 93.62 208 GLN A O 1
ATOM 1662 N N . LEU A 1 209 ? -26.950 -2.768 23.213 1.00 95.06 209 LEU A N 1
ATOM 1663 C CA . LEU A 1 209 ? -28.224 -3.491 23.331 1.00 95.06 209 LEU A CA 1
ATOM 1664 C C . LEU A 1 209 ? -28.524 -4.378 22.111 1.00 95.06 209 LEU A C 1
ATOM 1666 O O . LEU A 1 209 ? -29.127 -5.442 22.259 1.00 95.06 209 LEU A O 1
ATOM 1670 N N . GLN A 1 210 ? -28.146 -3.946 20.901 1.00 96.38 210 GLN A N 1
ATOM 1671 C CA . GLN A 1 210 ? -28.295 -4.785 19.708 1.00 96.38 210 GLN A CA 1
ATOM 1672 C C . GLN A 1 210 ? -27.300 -5.945 19.714 1.00 96.38 210 GLN A C 1
ATOM 1674 O O . GLN A 1 210 ? -27.702 -7.063 19.401 1.00 96.38 210 GLN A O 1
ATOM 1679 N N . ILE A 1 211 ? -26.043 -5.697 20.100 1.00 93.12 211 ILE A N 1
ATOM 1680 C CA . ILE A 1 211 ? -25.016 -6.735 20.252 1.00 93.12 211 ILE A CA 1
ATOM 1681 C C . ILE A 1 211 ? -25.526 -7.813 21.211 1.00 93.12 211 ILE A C 1
ATOM 1683 O O . ILE A 1 211 ? -25.645 -8.962 20.804 1.00 93.12 211 ILE A O 1
ATOM 1687 N N . ASP A 1 212 ? -25.956 -7.442 22.419 1.00 96.12 212 ASP A N 1
ATOM 1688 C CA . ASP A 1 212 ? -26.444 -8.393 23.428 1.00 96.12 212 ASP A CA 1
ATOM 1689 C C . ASP A 1 212 ? -27.640 -9.218 22.918 1.00 96.12 212 ASP A C 1
ATOM 1691 O O . ASP A 1 212 ? -27.758 -10.415 23.190 1.00 96.12 212 ASP A O 1
ATOM 1695 N N . LYS A 1 213 ? -28.534 -8.589 22.141 1.00 97.31 213 LYS A N 1
ATOM 1696 C CA . LYS A 1 213 ? -29.672 -9.270 21.514 1.00 97.31 213 LYS A CA 1
ATOM 1697 C C . LYS A 1 213 ? -29.219 -10.315 20.491 1.00 97.31 213 LYS A C 1
ATOM 1699 O O . LYS A 1 213 ? -29.800 -11.399 20.462 1.00 97.31 213 LYS A O 1
ATOM 1704 N N . PHE A 1 214 ? -28.238 -9.994 19.647 1.00 97.31 214 PHE A N 1
ATOM 1705 C CA . PHE A 1 214 ? -27.707 -10.932 18.656 1.00 97.31 214 PHE A CA 1
ATOM 1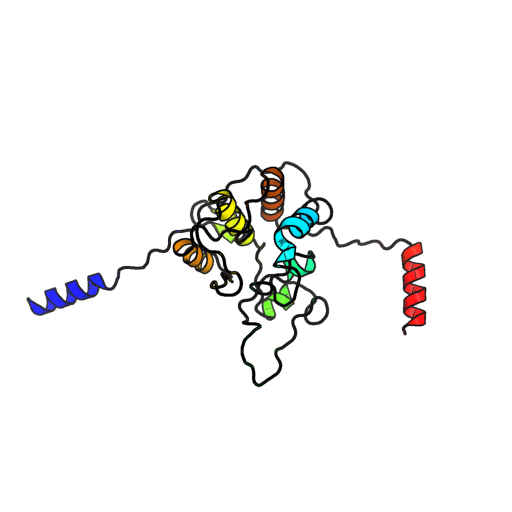706 C C . PHE A 1 214 ? -26.89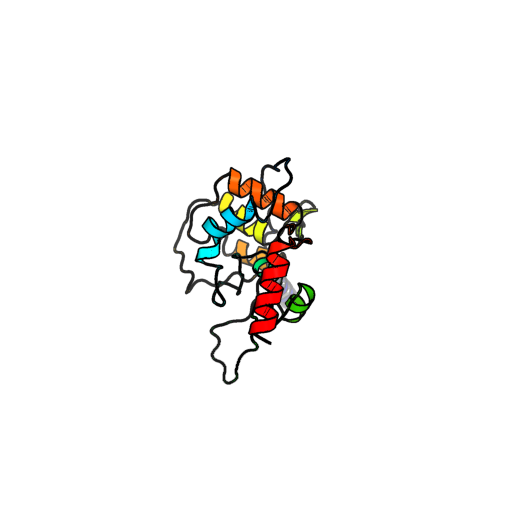1 -12.048 19.309 1.00 97.31 214 PHE A C 1
ATOM 1708 O O . PHE A 1 214 ? -27.105 -13.208 18.969 1.00 97.31 214 PHE A O 1
ATOM 1715 N N . GLU A 1 215 ? -26.042 -11.730 20.287 1.00 96.00 215 GLU A N 1
ATOM 1716 C CA . GLU A 1 215 ? -25.249 -12.720 21.027 1.00 96.00 215 GLU A CA 1
ATOM 1717 C C . GLU A 1 215 ? -26.143 -13.729 21.756 1.00 96.00 215 GLU A C 1
ATOM 1719 O O . GLU A 1 215 ? -25.869 -14.922 21.717 1.00 96.00 215 GLU A O 1
ATOM 1724 N N . LYS A 1 216 ? -27.259 -13.280 22.350 1.00 97.25 216 LYS A N 1
ATOM 1725 C CA . LYS A 1 216 ? -28.256 -14.171 22.970 1.00 97.25 216 LYS A CA 1
ATOM 1726 C C . LYS A 1 216 ? -29.024 -15.034 21.959 1.00 97.25 216 LYS A C 1
ATOM 1728 O O . LYS A 1 216 ? -29.618 -16.037 22.337 1.00 97.25 216 LYS A O 1
ATOM 1733 N N . PHE A 1 217 ? -29.128 -14.595 20.708 1.00 97.56 217 PHE A N 1
ATOM 1734 C CA . PHE A 1 217 ? -29.836 -15.341 19.668 1.00 97.56 217 PHE A CA 1
ATOM 1735 C C . PHE A 1 217 ? -28.938 -16.384 18.988 1.00 97.56 217 PHE A C 1
ATOM 1737 O O . PHE A 1 217 ? -29.437 -17.433 18.588 1.00 97.56 217 PHE A O 1
ATOM 1744 N N . LEU A 1 218 ? -27.645 -16.082 18.822 1.00 96.19 218 LEU A N 1
ATOM 1745 C CA . LEU A 1 218 ? -26.692 -16.905 18.070 1.00 96.19 218 LEU A CA 1
ATOM 1746 C C . LEU A 1 218 ? -25.862 -17.868 18.937 1.00 96.19 218 LEU A C 1
ATOM 1748 O O . LEU A 1 218 ? -25.279 -18.792 18.370 1.00 96.19 218 LEU A O 1
ATOM 1752 N N . ASN A 1 219 ? -25.824 -17.677 20.262 1.00 88.38 219 ASN A N 1
ATOM 1753 C CA . ASN A 1 219 ? -25.178 -18.570 21.236 1.00 88.38 219 ASN A CA 1
ATOM 1754 C C . ASN A 1 219 ? -26.191 -19.122 22.245 1.00 88.38 219 ASN A C 1
ATOM 1756 O O . ASN A 1 219 ? -25.949 -20.240 22.751 1.00 88.38 219 ASN A O 1
#

Foldseek 3Di:
DVVVVVVVVVVVVVPPPPPQDAQDDFDADADPDDFACVPQQLVLCVVFPCVQQVDCPRFQSQHSNDPQSLLLAGAPDDPPDDDPDDDDDDDAPPQDDGNVSSVVVRHAHQLAWDQGPPPRATAGVLSRLLRLCVVQQDDPDDFDPVPDDGQRDRDSVSSSNVCSVVSNCGPVGPHGHDDSVSSNSNRNCSSVRVDHPPDDPDDDPVNVVVVVVVVVVVD

pLDDT: mean 89.08, std 11.73, range [50.78, 98.44]

Secondary structure (DSSP, 8-state):
-HHHHHHHHHHHTT-----PPPPPPP--PPP-SPPPIIIIIHHHHHHHTTTTSSSTTSGGG---SSHHHHHH-B----TT---SSPPPP--BTTTBSSHHHHHHTT-B-SSSPEEPTTT--EE-HHHHHHHHHHH--S--S---TTTSPP----SSHHHHHHHHH-TT--SSTTSPPPPHHHHHHHHHHHHTT-----------HHHHHHHHHHHHHH-

Solvent-accessible surface area (backbone atoms only — not comparable to full-atom values): 13203 Å² total; per-residue (Å²): 113,76,66,60,57,54,51,54,57,56,56,61,66,73,64,70,69,82,76,69,57,77,70,75,85,72,80,75,62,76,62,97,64,93,77,43,35,73,82,58,43,43,62,53,32,50,77,64,44,18,90,61,14,60,46,80,86,11,71,36,47,25,22,49,72,41,71,71,34,45,55,40,17,32,29,74,74,67,85,82,59,92,66,97,63,86,76,83,76,81,50,81,76,73,65,39,83,52,54,69,55,24,44,77,69,60,25,37,62,42,55,54,78,40,71,38,88,85,78,66,47,68,43,23,62,50,49,48,32,39,34,36,10,62,76,36,44,67,80,79,80,88,75,47,91,91,76,53,84,78,83,54,51,79,46,73,64,55,39,18,50,49,40,66,80,38,67,66,76,14,42,42,70,82,46,64,41,70,55,71,66,58,44,20,51,50,48,37,38,41,65,69,60,57,60,84,65,79,79,71,96,70,78,56,72,71,58,48,55,50,49,55,53,49,53,68,71,79,105